Protein AF-A0A933X8T9-F1 (afdb_monomer)

Foldseek 3Di:
DDKEKEFEQDVDPDDDPLLVVLLVQLLLLLQLLLVVVDPPVCQQDQDADDPVVLVVLLVSLLPDDLVNSLVSNDPVSRPQAKDFPDWDPDVRTMTMMDGRNHSNNSSCVQLVKDWDQDPVRYIYIYGYHSVSSSVSSCSSNNNPPDDPDRRRFAKDKDAWDPQLLVLLPPDQDDDDPVSVLSVVFNVQAPSVRRITIAGPVSVVVLVVCVVDPDDDPSNVSSCRNCVVPPVPPPPD

Mean predicted aligned error: 13.49 Å

Radius of gyration: 22.11 Å; Cα contacts (8 Å, |Δi|>4): 347; chains: 1; bounding box: 60×36×56 Å

Sequence (236 aa):
MQTIMLEIRDESAALNPAELADFLYLFQGANVALSRIVPEKDRELMRSPSEDERQSFRSRLARFSPDDLDTFFDPAAGQEILQIKRISRQSPIEIVFCGCAFLLTLAVMFSGGEIVINEKGSFKAKLPPFGVGLKSLREALGLTRKVQAGFGIRWISIKLNAEEKATLLKKLNGTGGFQSLLSRLQPRLNRTTGDLELSQQDLQRIYRYKAKPQTGGFQARFEKIFGRHFRDELEC

Secondary structure (DSSP, 8-state):
-EEEEEEE---SSS--HHHHHHHHHHHHHHHHHHHHHS-GGGTT--SPPPHHHHHHHHHHHTTS-HHHHHHHT-HHHHTTTEEEEEEE-SSSEEEEEEE-HHHHHHHHHHTT-EEEE-TTS-EEEEEPPHHHHHHHHHHHTTGGGT---STT--EEEEE--HHHHHHHHSPP-S--HHHHHHHHHGGGB-TTT-EEEEEHHHHHHHHHHHHS--TTHHHHHHHHHHHHHH--S---

pLDDT: mean 77.41, std 13.05, range [30.02, 94.44]

Structure (mmCIF, N/CA/C/O backbone):
data_AF-A0A933X8T9-F1
#
_entry.id   AF-A0A933X8T9-F1
#
loop_
_atom_site.group_PDB
_atom_site.id
_atom_site.type_symbol
_atom_site.label_atom_id
_atom_site.label_alt_id
_atom_site.label_comp_id
_atom_site.label_asym_id
_atom_site.label_entity_id
_atom_site.label_seq_id
_atom_site.pdbx_PDB_ins_code
_atom_site.Cartn_x
_atom_site.Cartn_y
_atom_site.Cartn_z
_atom_site.occupancy
_atom_site.B_iso_or_equiv
_atom_site.auth_seq_id
_atom_site.auth_comp_id
_atom_site.auth_asym_id
_atom_site.auth_atom_id
_atom_site.pdbx_PDB_model_num
ATOM 1 N N . MET A 1 1 ? 11.149 -13.717 -16.344 1.00 73.69 1 MET A N 1
ATOM 2 C CA . MET A 1 1 ? 11.682 -13.099 -15.114 1.00 73.69 1 MET A CA 1
ATOM 3 C C . MET A 1 1 ? 13.109 -12.640 -15.334 1.00 73.69 1 MET A C 1
ATOM 5 O O . MET A 1 1 ? 13.954 -13.420 -15.759 1.00 73.69 1 MET A O 1
ATOM 9 N N . GLN A 1 2 ? 13.359 -11.371 -15.041 1.00 79.19 2 GLN A N 1
ATOM 10 C CA . GLN A 1 2 ? 14.635 -10.683 -15.184 1.00 79.19 2 GLN A CA 1
ATOM 11 C C . GLN A 1 2 ? 15.153 -10.242 -13.819 1.00 79.19 2 GLN A C 1
ATOM 13 O O . GLN A 1 2 ? 14.375 -10.019 -12.889 1.00 79.19 2 GLN A O 1
ATOM 18 N N . THR A 1 3 ? 16.471 -10.117 -13.705 1.00 78.94 3 THR A N 1
ATOM 19 C CA . THR A 1 3 ? 17.126 -9.670 -12.475 1.00 78.94 3 THR A CA 1
ATOM 20 C C . THR A 1 3 ? 17.470 -8.190 -12.579 1.00 78.94 3 THR A C 1
ATOM 22 O O . THR A 1 3 ? 18.129 -7.768 -13.529 1.00 78.94 3 THR A O 1
ATOM 25 N N . ILE A 1 4 ? 17.055 -7.411 -11.582 1.00 79.56 4 ILE A N 1
ATOM 26 C CA . ILE A 1 4 ? 17.424 -6.006 -11.422 1.00 79.56 4 ILE A CA 1
ATOM 27 C C . ILE A 1 4 ? 18.197 -5.815 -10.126 1.00 79.56 4 ILE A C 1
ATOM 29 O O . ILE A 1 4 ? 17.826 -6.339 -9.074 1.00 79.56 4 ILE A O 1
ATOM 33 N N . MET A 1 5 ? 19.274 -5.043 -10.212 1.00 81.31 5 MET A N 1
ATOM 34 C CA . MET A 1 5 ? 20.009 -4.580 -9.045 1.00 81.31 5 MET A CA 1
ATOM 35 C C . MET A 1 5 ? 19.573 -3.151 -8.727 1.00 81.31 5 MET A C 1
ATOM 37 O O . MET A 1 5 ? 19.721 -2.254 -9.562 1.00 81.31 5 MET A O 1
ATOM 41 N N . LEU A 1 6 ? 19.015 -2.961 -7.533 1.00 80.75 6 LEU A N 1
ATOM 42 C CA . LEU A 1 6 ? 18.707 -1.653 -6.969 1.00 80.75 6 LEU A CA 1
ATOM 43 C C . LEU A 1 6 ? 19.876 -1.227 -6.086 1.00 80.75 6 LEU A C 1
ATOM 45 O O . LEU A 1 6 ? 20.163 -1.877 -5.081 1.00 80.75 6 LEU A O 1
ATOM 49 N N . GLU A 1 7 ? 20.531 -0.138 -6.469 1.00 80.94 7 GLU A N 1
ATOM 50 C CA . GLU A 1 7 ? 21.501 0.573 -5.644 1.00 80.94 7 GLU A CA 1
ATOM 51 C C . GLU A 1 7 ? 20.761 1.682 -4.891 1.00 80.94 7 GLU A C 1
ATOM 53 O O . GLU A 1 7 ? 20.176 2.584 -5.498 1.00 80.94 7 GLU A O 1
ATOM 58 N N . ILE A 1 8 ? 20.770 1.615 -3.563 1.00 74.75 8 ILE A N 1
ATOM 59 C CA . ILE A 1 8 ? 20.078 2.573 -2.700 1.00 74.75 8 ILE A CA 1
ATOM 60 C C . ILE A 1 8 ? 21.126 3.443 -2.023 1.00 74.75 8 ILE A C 1
ATOM 62 O O . ILE A 1 8 ? 21.923 2.970 -1.208 1.00 74.75 8 ILE A O 1
ATOM 66 N N . ARG A 1 9 ? 21.126 4.731 -2.373 1.00 67.12 9 ARG A N 1
ATOM 67 C CA . ARG A 1 9 ? 21.966 5.728 -1.707 1.00 67.12 9 ARG A CA 1
ATOM 68 C C . ARG A 1 9 ? 21.298 6.134 -0.401 1.00 67.12 9 ARG A C 1
ATOM 70 O O . ARG A 1 9 ? 20.533 7.091 -0.358 1.00 67.12 9 ARG A O 1
ATOM 77 N N . ASP A 1 10 ? 21.565 5.368 0.646 1.00 65.31 10 ASP A N 1
ATOM 78 C CA . ASP A 1 10 ? 21.282 5.787 2.013 1.00 65.31 10 ASP A CA 1
ATOM 79 C C . ASP A 1 10 ? 22.553 6.430 2.581 1.00 65.31 10 ASP A C 1
ATOM 81 O O . ASP A 1 10 ? 23.556 5.755 2.810 1.00 65.31 10 ASP A O 1
ATOM 85 N N . GLU A 1 11 ? 22.535 7.757 2.716 1.00 62.81 11 GLU A N 1
ATOM 86 C CA . GLU A 1 11 ? 23.642 8.540 3.286 1.00 62.81 11 GLU A CA 1
ATOM 87 C C . GLU A 1 11 ? 23.682 8.440 4.822 1.00 62.81 11 GLU A C 1
ATOM 89 O O . GLU A 1 11 ? 24.610 8.934 5.464 1.00 62.81 11 GLU A O 1
ATOM 94 N N . SER A 1 12 ? 22.686 7.784 5.427 1.00 62.62 12 SER A N 1
ATOM 95 C CA . SER A 1 12 ? 22.595 7.604 6.870 1.00 62.62 12 SER A CA 1
ATOM 96 C C . SER A 1 12 ? 23.662 6.631 7.369 1.00 62.62 12 SER A C 1
ATOM 98 O O . SER A 1 12 ? 23.847 5.537 6.835 1.00 62.62 12 SER A O 1
ATOM 100 N N . ALA A 1 13 ? 24.324 6.983 8.474 1.00 61.84 13 ALA A N 1
ATOM 101 C CA . ALA A 1 13 ? 25.312 6.116 9.123 1.00 61.84 13 ALA A CA 1
ATOM 102 C C . ALA A 1 13 ? 24.716 4.776 9.608 1.00 61.84 13 ALA A C 1
ATOM 104 O O . ALA A 1 13 ? 25.432 3.783 9.761 1.00 61.84 13 ALA A O 1
ATOM 105 N N . ALA A 1 14 ? 23.401 4.736 9.843 1.00 67.25 14 ALA A N 1
ATOM 106 C CA . ALA A 1 14 ? 22.664 3.545 10.229 1.00 67.25 14 ALA A CA 1
ATOM 107 C C . ALA A 1 14 ? 21.407 3.390 9.366 1.00 67.25 14 ALA A C 1
ATOM 109 O O . ALA A 1 14 ? 20.614 4.316 9.235 1.00 67.25 14 ALA A O 1
ATOM 110 N N . LEU A 1 15 ? 21.221 2.184 8.833 1.00 72.00 15 LEU A N 1
ATOM 111 C CA . LEU A 1 15 ? 20.010 1.774 8.133 1.00 72.00 15 LEU A CA 1
ATOM 112 C C . LEU A 1 15 ? 18.857 1.648 9.134 1.00 72.00 15 LEU A C 1
ATOM 114 O O . LEU A 1 15 ? 18.982 0.883 10.091 1.00 72.00 15 LEU A O 1
ATOM 118 N N . ASN A 1 16 ? 17.733 2.323 8.887 1.00 76.31 16 ASN A N 1
ATOM 119 C CA . ASN A 1 16 ? 16.505 2.125 9.654 1.00 76.31 16 ASN A CA 1
ATOM 120 C C . ASN A 1 16 ? 15.802 0.831 9.186 1.00 76.31 16 ASN A C 1
ATOM 122 O O . ASN A 1 16 ? 15.264 0.801 8.074 1.00 76.31 16 ASN A O 1
ATOM 126 N N . PRO A 1 17 ? 15.766 -0.246 9.999 1.00 75.06 17 PRO A N 1
ATOM 127 C CA . PRO A 1 17 ? 15.174 -1.511 9.575 1.00 75.06 17 PRO A CA 1
ATOM 128 C C . PRO A 1 17 ? 13.678 -1.392 9.285 1.00 75.06 17 PRO A C 1
ATOM 130 O O . PRO A 1 17 ? 13.185 -2.089 8.405 1.00 75.06 17 PRO A O 1
ATOM 133 N N . ALA A 1 18 ? 12.962 -0.506 9.987 1.00 73.12 18 ALA A N 1
ATOM 134 C CA . ALA A 1 18 ? 11.537 -0.297 9.761 1.00 73.12 18 ALA A CA 1
ATOM 135 C C . ALA A 1 18 ? 11.277 0.317 8.380 1.00 73.12 18 ALA A C 1
ATOM 137 O O . ALA A 1 18 ? 10.389 -0.145 7.674 1.00 73.12 18 ALA A O 1
ATOM 138 N N . GLU A 1 19 ? 12.089 1.292 7.962 1.00 75.44 19 GLU A N 1
ATOM 139 C CA . GLU A 1 19 ? 11.964 1.933 6.647 1.00 75.44 19 GLU A CA 1
ATOM 140 C C . GLU A 1 19 ? 12.364 1.013 5.496 1.00 75.44 19 GLU A C 1
ATOM 142 O O . GLU A 1 19 ? 11.646 0.946 4.497 1.00 75.44 19 GLU A O 1
ATOM 147 N N . LEU A 1 20 ? 13.480 0.279 5.631 1.00 81.06 20 LEU A N 1
ATOM 148 C CA . LEU A 1 20 ? 13.872 -0.725 4.636 1.00 81.06 20 LEU A CA 1
ATOM 149 C C . LEU A 1 20 ? 12.729 -1.701 4.426 1.00 81.06 20 LEU A C 1
ATOM 151 O O . LEU A 1 20 ? 12.360 -2.032 3.302 1.00 81.06 20 LEU A O 1
ATOM 155 N N . ALA A 1 21 ? 12.204 -2.201 5.530 1.00 79.88 21 ALA A N 1
ATOM 156 C CA . ALA A 1 21 ? 11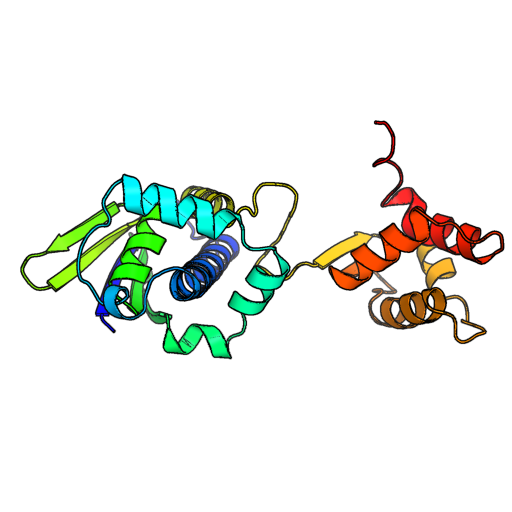.232 -3.241 5.454 1.00 79.88 21 ALA A CA 1
ATOM 157 C C . ALA A 1 21 ? 9.936 -2.640 4.828 1.00 79.88 21 ALA A C 1
ATOM 159 O O . ALA A 1 21 ? 9.384 -3.259 3.913 1.00 79.88 21 ALA A O 1
ATOM 160 N N . ASP A 1 22 ? 9.501 -1.426 5.228 1.00 78.56 22 ASP A N 1
ATOM 161 C CA . ASP A 1 22 ? 8.290 -0.752 4.702 1.00 78.56 22 ASP A CA 1
ATOM 162 C C . ASP A 1 22 ? 8.427 -0.598 3.181 1.00 78.56 22 ASP A C 1
ATOM 164 O O . ASP A 1 22 ? 7.474 -0.757 2.412 1.00 78.56 22 ASP A O 1
ATOM 168 N N . PHE A 1 23 ? 9.656 -0.318 2.744 1.00 85.31 23 PHE A N 1
ATOM 169 C CA . PHE A 1 23 ? 9.991 -0.123 1.351 1.00 85.31 23 PHE A CA 1
ATOM 170 C C . PHE A 1 23 ? 9.858 -1.429 0.585 1.00 85.31 23 PHE A C 1
ATOM 172 O O . PHE A 1 23 ? 9.162 -1.456 -0.425 1.00 85.31 23 PHE A O 1
ATOM 179 N N . LEU A 1 24 ? 10.467 -2.515 1.073 1.00 86.00 24 LEU A N 1
ATOM 180 C CA . LEU A 1 24 ? 10.381 -3.834 0.440 1.00 86.00 24 LEU A CA 1
ATOM 181 C C . LEU A 1 24 ? 8.926 -4.260 0.242 1.00 86.00 24 LEU A C 1
ATOM 183 O O . LEU A 1 24 ? 8.559 -4.775 -0.814 1.00 86.00 24 LEU A O 1
ATOM 187 N N . TYR A 1 25 ? 8.096 -3.986 1.239 1.00 82.31 25 TYR A N 1
ATOM 188 C CA . TYR A 1 25 ? 6.692 -4.334 1.213 1.00 82.31 25 TYR A CA 1
ATOM 189 C C . TYR A 1 25 ? 5.903 -3.514 0.207 1.00 82.31 25 TYR A C 1
ATOM 191 O O . TYR A 1 25 ? 5.272 -4.082 -0.680 1.00 82.31 25 TYR A O 1
ATOM 199 N N . LEU A 1 26 ? 5.979 -2.182 0.273 1.00 84.25 26 LEU A N 1
ATOM 200 C CA . LEU A 1 26 ? 5.298 -1.314 -0.688 1.00 84.25 26 LEU A CA 1
ATOM 201 C C . LEU A 1 26 ? 5.801 -1.536 -2.115 1.00 84.25 26 LEU A C 1
ATOM 203 O O . LEU A 1 26 ? 5.016 -1.471 -3.058 1.00 84.25 26 LEU A O 1
ATOM 207 N N . PHE A 1 27 ? 7.086 -1.842 -2.281 1.00 89.25 27 PHE A N 1
ATOM 208 C CA . PHE A 1 27 ? 7.677 -2.159 -3.573 1.00 89.25 27 PHE A CA 1
ATOM 209 C C . PHE A 1 27 ? 7.119 -3.473 -4.139 1.00 89.25 27 PHE A C 1
ATOM 211 O O . PHE A 1 27 ? 6.768 -3.542 -5.320 1.00 89.25 27 PHE A O 1
ATOM 218 N N . GLN A 1 28 ? 6.958 -4.501 -3.301 1.00 87.06 28 GLN A N 1
ATOM 219 C CA . GLN A 1 28 ? 6.285 -5.742 -3.682 1.00 87.06 28 GLN A CA 1
ATOM 220 C C . GLN A 1 28 ? 4.816 -5.498 -4.041 1.00 87.06 28 GLN A C 1
ATOM 222 O O . GLN A 1 28 ? 4.386 -5.881 -5.129 1.00 87.06 28 GLN A O 1
ATOM 227 N N . GLY A 1 29 ? 4.067 -4.793 -3.189 1.00 86.12 29 GLY A N 1
ATOM 228 C CA . GLY A 1 29 ? 2.666 -4.459 -3.456 1.00 86.12 29 GLY A CA 1
ATOM 229 C C . GLY A 1 29 ? 2.480 -3.638 -4.726 1.00 86.12 29 GLY A C 1
ATOM 230 O O . GLY A 1 29 ? 1.539 -3.884 -5.474 1.00 86.12 29 GLY A O 1
ATOM 231 N N . ALA A 1 30 ? 3.403 -2.723 -5.032 1.00 90.19 30 ALA A N 1
ATOM 232 C CA . ALA A 1 30 ? 3.402 -1.987 -6.291 1.00 90.19 30 ALA A CA 1
ATOM 233 C C . ALA A 1 30 ? 3.570 -2.915 -7.498 1.00 90.19 30 ALA A C 1
ATOM 235 O O . ALA A 1 30 ? 2.836 -2.770 -8.470 1.00 90.19 30 ALA A O 1
ATOM 236 N N . ASN A 1 31 ? 4.469 -3.902 -7.439 1.00 91.62 31 ASN A N 1
ATOM 237 C CA . ASN A 1 31 ? 4.632 -4.880 -8.520 1.00 91.62 31 ASN A CA 1
ATOM 238 C C . ASN A 1 31 ? 3.382 -5.757 -8.699 1.00 91.62 31 ASN A C 1
ATOM 240 O O . ASN A 1 31 ? 2.941 -5.978 -9.829 1.00 91.62 31 ASN A O 1
ATOM 244 N N . VAL A 1 32 ? 2.765 -6.205 -7.602 1.00 89.50 32 VAL A N 1
ATOM 245 C CA . VAL A 1 32 ? 1.516 -6.979 -7.653 1.00 89.50 32 VAL A CA 1
ATOM 246 C C . VAL A 1 32 ? 0.370 -6.130 -8.210 1.00 89.50 32 VAL A C 1
ATOM 248 O O . VAL A 1 32 ? -0.328 -6.571 -9.124 1.00 89.50 32 VAL A O 1
ATOM 251 N N . ALA A 1 33 ? 0.219 -4.885 -7.758 1.00 89.06 33 ALA A N 1
ATOM 252 C CA . ALA A 1 33 ? -0.760 -3.936 -8.289 1.00 89.06 33 ALA A CA 1
ATOM 253 C C . ALA A 1 33 ? -0.555 -3.686 -9.789 1.00 89.06 33 ALA A C 1
ATOM 255 O O . ALA A 1 33 ? -1.506 -3.721 -10.573 1.00 89.06 33 ALA A O 1
ATOM 256 N N . LEU A 1 34 ? 0.702 -3.478 -10.197 1.00 93.06 34 LEU A N 1
ATOM 257 C CA . LEU A 1 34 ? 1.090 -3.272 -11.588 1.00 93.06 34 LEU A CA 1
ATOM 258 C C . LEU A 1 34 ? 0.746 -4.485 -12.449 1.00 93.06 34 LEU A C 1
ATOM 260 O O . LEU A 1 34 ? 0.225 -4.312 -13.548 1.00 93.06 34 LEU A O 1
ATOM 264 N N . SER A 1 35 ? 0.939 -5.707 -11.946 1.00 92.12 35 SER A N 1
ATOM 265 C CA . SER A 1 35 ? 0.562 -6.924 -12.674 1.00 92.12 35 SER A CA 1
ATOM 266 C C . SER A 1 35 ? -0.931 -6.956 -13.031 1.00 92.12 35 SER A C 1
ATOM 268 O O . SER A 1 35 ? -1.295 -7.424 -14.108 1.00 92.12 35 SER A O 1
ATOM 270 N N . ARG A 1 36 ? -1.804 -6.387 -12.186 1.00 90.50 36 ARG A N 1
ATOM 271 C CA . ARG A 1 36 ? -3.256 -6.339 -12.428 1.00 90.50 36 ARG A CA 1
ATOM 272 C C . ARG A 1 36 ? -3.661 -5.311 -13.486 1.00 90.50 36 ARG A C 1
ATOM 274 O O . ARG A 1 36 ? -4.764 -5.395 -14.019 1.00 90.50 36 ARG A O 1
ATOM 281 N N . ILE A 1 37 ? -2.801 -4.337 -13.791 1.00 92.94 37 ILE A N 1
ATOM 282 C CA . ILE A 1 37 ? -3.109 -3.249 -14.733 1.00 92.94 37 ILE A CA 1
ATOM 283 C C . ILE A 1 37 ? -2.304 -3.316 -16.034 1.00 92.94 37 ILE A C 1
ATOM 285 O O . ILE A 1 37 ? -2.797 -2.879 -17.078 1.00 92.94 37 ILE A O 1
ATOM 289 N N . VAL A 1 38 ? -1.088 -3.852 -15.992 1.00 94.19 38 VAL A N 1
ATOM 290 C CA . VAL A 1 38 ? -0.218 -4.017 -17.155 1.00 94.19 38 VAL A CA 1
ATOM 291 C C . VAL A 1 38 ? -0.638 -5.282 -17.916 1.00 94.19 38 VAL A C 1
ATOM 293 O O . VAL A 1 38 ? -0.703 -6.356 -17.302 1.00 94.19 38 VAL A O 1
ATOM 296 N N . PRO A 1 39 ? -0.908 -5.187 -19.235 1.00 93.19 39 PRO A N 1
ATOM 297 C CA . PRO A 1 39 ? -1.226 -6.349 -20.060 1.00 93.19 39 PRO A CA 1
ATOM 298 C C . PRO A 1 39 ? -0.133 -7.412 -19.971 1.00 93.19 39 PRO A C 1
ATOM 300 O O . PRO A 1 39 ? 1.050 -7.089 -19.992 1.00 93.19 39 PRO A O 1
ATOM 303 N N . GLU A 1 40 ? -0.520 -8.685 -19.911 1.00 90.31 40 GLU A N 1
ATOM 304 C CA . GLU A 1 40 ? 0.408 -9.800 -19.683 1.00 90.31 40 GLU A CA 1
ATOM 305 C C . GLU A 1 40 ? 1.567 -9.845 -20.687 1.00 90.31 40 GLU A C 1
ATOM 307 O O . GLU A 1 40 ? 2.722 -9.975 -20.287 1.00 90.31 40 GLU A O 1
ATOM 312 N N . LYS A 1 41 ? 1.267 -9.598 -21.968 1.00 91.50 41 LYS A N 1
ATOM 313 C CA . LYS A 1 41 ? 2.250 -9.507 -23.058 1.00 91.50 41 LYS A CA 1
ATOM 314 C C . LYS A 1 41 ? 3.331 -8.436 -22.852 1.00 91.50 41 LYS A C 1
ATOM 316 O O . LYS A 1 41 ? 4.412 -8.557 -23.417 1.00 91.50 41 LYS A O 1
ATOM 321 N N . ASP A 1 42 ? 3.048 -7.408 -22.052 1.00 92.25 42 ASP A N 1
ATOM 322 C CA . ASP A 1 42 ? 3.943 -6.268 -21.857 1.00 92.25 42 ASP A CA 1
ATOM 323 C C . ASP A 1 42 ? 4.806 -6.415 -20.594 1.00 92.25 42 ASP A C 1
ATOM 325 O O . ASP A 1 42 ? 5.815 -5.728 -20.454 1.00 92.25 42 ASP A O 1
ATOM 329 N N . ARG A 1 43 ? 4.445 -7.317 -19.667 1.00 91.06 43 ARG A N 1
ATOM 330 C CA . ARG A 1 43 ? 5.061 -7.417 -18.326 1.00 91.06 43 ARG A CA 1
ATOM 331 C C . ARG A 1 43 ? 6.554 -7.746 -18.366 1.00 91.06 43 ARG A C 1
ATOM 333 O O . ARG A 1 43 ? 7.301 -7.303 -17.495 1.00 91.06 43 ARG A O 1
ATOM 340 N N . GLU A 1 44 ? 6.991 -8.505 -19.363 1.00 87.88 44 GLU A N 1
ATOM 341 C CA . GLU A 1 44 ? 8.383 -8.953 -19.516 1.00 87.88 44 GLU A CA 1
ATOM 342 C C . GLU A 1 44 ? 9.193 -8.083 -20.494 1.00 87.88 44 GLU A C 1
ATOM 344 O O . GLU A 1 44 ? 10.374 -8.350 -20.718 1.00 87.88 44 GLU A O 1
ATOM 349 N N . LEU A 1 45 ? 8.602 -7.024 -21.065 1.00 89.56 45 LEU A N 1
ATOM 350 C CA . LEU A 1 45 ? 9.306 -6.155 -22.008 1.00 89.56 45 LEU A CA 1
ATOM 351 C C . LEU A 1 45 ? 10.427 -5.367 -21.317 1.00 89.56 45 LEU A C 1
ATOM 353 O O . LEU A 1 45 ? 10.220 -4.680 -20.317 1.00 89.56 45 LEU A O 1
ATOM 357 N N . MET A 1 46 ? 11.623 -5.416 -21.901 1.00 86.81 46 MET A N 1
ATOM 358 C CA . MET A 1 46 ? 12.787 -4.665 -21.430 1.00 86.81 46 MET A CA 1
ATOM 359 C C . MET A 1 46 ? 12.823 -3.278 -22.070 1.00 86.81 46 MET A C 1
ATOM 361 O O . MET A 1 46 ? 13.571 -3.028 -23.011 1.00 86.81 46 MET A O 1
ATOM 365 N N . ARG A 1 47 ? 11.983 -2.372 -21.571 1.00 88.88 47 ARG A N 1
ATOM 366 C CA . ARG A 1 47 ? 11.944 -0.980 -22.025 1.00 88.88 47 ARG A CA 1
ATOM 367 C C . ARG A 1 47 ? 11.502 -0.045 -20.914 1.00 88.88 47 ARG A C 1
ATOM 369 O O . ARG A 1 47 ? 10.793 -0.454 -19.997 1.00 88.88 47 ARG A O 1
ATOM 376 N N . SER A 1 48 ? 11.836 1.227 -21.064 1.00 88.00 48 SER A N 1
ATOM 377 C CA . SER A 1 48 ? 11.208 2.284 -20.279 1.00 88.00 48 SER A CA 1
ATOM 378 C C . SER A 1 48 ? 9.797 2.575 -20.817 1.00 88.00 48 SER A C 1
ATOM 380 O O . SER A 1 48 ? 9.590 2.547 -22.037 1.00 88.00 48 SER A O 1
ATOM 382 N N . PRO A 1 49 ? 8.806 2.829 -19.946 1.00 90.88 49 PRO A N 1
ATOM 383 C CA . PRO A 1 49 ? 7.516 3.363 -20.370 1.00 90.88 49 PRO A CA 1
ATOM 384 C C . PRO A 1 49 ? 7.689 4.776 -20.944 1.00 90.88 49 PRO A C 1
ATOM 386 O O . PRO A 1 49 ? 8.562 5.527 -20.506 1.00 90.88 49 PRO A O 1
ATOM 389 N N . SER A 1 50 ? 6.839 5.148 -21.899 1.00 92.50 50 SER A N 1
ATOM 390 C CA . SER A 1 50 ? 6.657 6.556 -22.274 1.00 92.50 50 SER A CA 1
ATOM 391 C C . SER A 1 50 ? 6.015 7.349 -21.127 1.00 92.50 50 SER A C 1
ATOM 393 O O . SER A 1 50 ? 5.427 6.766 -20.212 1.00 92.50 50 SER A O 1
ATOM 395 N N . GLU A 1 51 ? 6.098 8.682 -21.166 1.00 90.50 51 GLU A N 1
ATOM 396 C CA . GLU A 1 51 ? 5.505 9.524 -20.115 1.00 90.50 51 GLU A CA 1
ATOM 397 C C . GLU A 1 51 ? 3.975 9.361 -20.045 1.00 90.50 51 GLU A C 1
ATOM 399 O O . GLU A 1 51 ? 3.414 9.242 -18.954 1.00 90.50 51 GLU A O 1
ATOM 404 N N . ASP A 1 52 ? 3.308 9.218 -21.195 1.00 92.44 52 ASP A N 1
ATOM 405 C CA . ASP A 1 52 ? 1.863 8.966 -21.265 1.00 92.44 52 ASP A CA 1
ATOM 406 C C . ASP A 1 52 ? 1.482 7.618 -20.633 1.00 92.44 52 ASP A C 1
ATOM 408 O O . ASP A 1 52 ? 0.530 7.525 -19.850 1.00 92.44 52 ASP A O 1
ATOM 412 N N . GLU A 1 53 ? 2.250 6.559 -20.916 1.00 93.50 53 GLU A N 1
ATOM 413 C CA . GLU A 1 53 ? 2.059 5.248 -20.286 1.00 93.50 53 GLU A CA 1
ATOM 414 C C . GLU A 1 53 ? 2.282 5.322 -18.777 1.00 93.50 53 GLU A C 1
ATOM 416 O O . GLU A 1 53 ? 1.482 4.792 -18.001 1.00 93.50 53 GLU A O 1
ATOM 421 N N . ARG A 1 54 ? 3.346 6.006 -18.348 1.00 92.19 54 ARG A N 1
ATOM 422 C CA . ARG A 1 54 ? 3.678 6.179 -16.934 1.00 92.19 54 ARG A CA 1
ATOM 423 C C . ARG A 1 54 ? 2.544 6.880 -16.192 1.00 92.19 54 ARG A C 1
ATOM 425 O O . ARG A 1 54 ? 2.113 6.395 -15.142 1.00 92.19 54 ARG A O 1
ATOM 432 N N . GLN A 1 55 ? 2.026 7.973 -16.745 1.00 91.56 55 GLN A N 1
ATOM 433 C CA . GLN A 1 55 ? 0.925 8.724 -16.151 1.00 91.56 55 GLN A CA 1
ATOM 434 C C . GLN A 1 55 ? -0.381 7.917 -16.135 1.00 91.56 55 GLN A C 1
ATOM 436 O O . GLN A 1 55 ? -1.119 7.939 -15.142 1.00 91.56 55 GLN A O 1
ATOM 441 N N . SER A 1 56 ? -0.647 7.147 -17.194 1.00 93.31 56 SER A N 1
ATOM 442 C CA . SER A 1 56 ? -1.786 6.226 -17.269 1.00 93.31 56 SER A CA 1
ATOM 443 C C . SER A 1 56 ? -1.717 5.144 -16.186 1.00 93.31 56 SER A C 1
ATOM 445 O O . SER A 1 56 ? -2.669 4.968 -15.418 1.00 93.31 56 SER A O 1
ATOM 447 N N . PHE A 1 57 ? -0.577 4.459 -16.041 1.00 94.44 57 PHE A N 1
ATOM 448 C CA . PHE A 1 57 ? -0.399 3.433 -15.012 1.00 94.44 57 PHE A CA 1
ATOM 449 C C . PHE A 1 57 ? -0.458 4.016 -13.601 1.00 94.44 57 PHE A C 1
ATOM 451 O O . PHE A 1 57 ? -1.133 3.440 -12.749 1.00 94.44 57 PHE A O 1
ATOM 458 N N . ARG A 1 58 ? 0.148 5.186 -13.360 1.00 90.06 58 ARG A N 1
ATOM 459 C CA . ARG A 1 58 ? 0.068 5.878 -12.064 1.00 90.06 58 ARG A CA 1
ATOM 460 C C . ARG A 1 58 ? -1.377 6.198 -11.686 1.00 90.06 58 ARG A C 1
ATOM 462 O O . ARG A 1 58 ? -1.802 5.931 -10.565 1.00 90.06 58 ARG A O 1
ATOM 469 N N . SER A 1 59 ? -2.155 6.701 -12.643 1.00 87.75 59 SER A N 1
ATOM 470 C CA . SER A 1 59 ? -3.573 7.017 -12.442 1.00 87.75 59 SER A CA 1
ATOM 471 C C . SER A 1 59 ? -4.415 5.774 -12.149 1.00 87.75 59 SER A C 1
ATOM 473 O O . SER A 1 59 ? -5.397 5.859 -11.417 1.00 87.75 59 SER A O 1
ATOM 475 N N . ARG A 1 60 ? -4.051 4.614 -12.709 1.00 89.50 60 ARG A N 1
ATOM 476 C CA . ARG A 1 60 ? -4.729 3.332 -12.459 1.00 89.50 60 ARG A CA 1
ATOM 477 C C . ARG A 1 60 ? -4.318 2.709 -11.126 1.00 89.50 60 ARG A C 1
ATOM 479 O O . ARG A 1 60 ? -5.188 2.192 -10.436 1.00 89.50 60 ARG A O 1
ATOM 486 N N . LEU A 1 61 ? -3.046 2.808 -10.736 1.00 86.12 61 LEU A N 1
ATOM 487 C CA . LEU A 1 61 ? -2.568 2.363 -9.423 1.00 86.12 61 LEU A CA 1
ATOM 488 C C . LEU A 1 61 ? -3.276 3.093 -8.281 1.00 86.12 61 LEU A C 1
ATOM 490 O O . LEU A 1 61 ? -3.760 2.456 -7.351 1.00 86.12 61 LEU A O 1
ATOM 494 N N . ALA A 1 62 ? -3.415 4.414 -8.392 1.00 83.44 62 ALA A N 1
ATOM 495 C CA . ALA A 1 62 ? -4.063 5.234 -7.372 1.00 83.44 62 ALA A CA 1
ATOM 496 C C . ALA A 1 62 ? -5.574 4.962 -7.210 1.00 83.44 62 ALA A C 1
ATOM 498 O O . ALA A 1 62 ? -6.192 5.491 -6.287 1.00 83.44 62 ALA A O 1
ATOM 499 N N . ARG A 1 63 ? -6.190 4.177 -8.109 1.00 81.50 63 ARG A N 1
ATOM 500 C CA . ARG A 1 63 ? -7.615 3.805 -8.041 1.00 81.50 63 ARG A CA 1
ATOM 501 C C . ARG A 1 63 ? -7.876 2.550 -7.220 1.00 81.50 63 ARG A C 1
ATOM 503 O O . ARG A 1 63 ? -9.041 2.283 -6.933 1.00 81.50 63 ARG A O 1
ATOM 510 N N . PHE A 1 64 ? -6.846 1.779 -6.872 1.00 74.38 64 PHE A N 1
ATOM 511 C CA . PHE A 1 64 ? -7.043 0.606 -6.031 1.00 74.38 64 PHE A CA 1
ATOM 512 C C . PHE A 1 64 ? -7.567 1.027 -4.664 1.00 74.38 64 PHE A C 1
ATOM 514 O O . PHE A 1 64 ? -7.025 1.927 -4.017 1.00 74.38 64 PHE A O 1
ATOM 521 N N . SER A 1 65 ? -8.649 0.382 -4.226 1.00 65.94 65 SER A N 1
ATOM 522 C CA . SER A 1 65 ? -9.104 0.565 -2.858 1.00 65.94 65 SER A CA 1
ATOM 523 C C . SER A 1 65 ? -8.041 -0.019 -1.936 1.00 65.94 65 SER A C 1
ATOM 525 O O . SER A 1 65 ? -7.328 -0.949 -2.327 1.00 65.94 65 SER A O 1
ATOM 527 N N . PRO A 1 66 ? -7.926 0.444 -0.684 1.00 62.88 66 PRO A N 1
ATOM 528 C CA . PRO A 1 66 ? -6.910 -0.159 0.143 1.00 62.88 66 PRO A CA 1
ATOM 529 C C . PRO A 1 66 ? -7.243 -1.644 0.476 1.00 62.88 66 PRO A C 1
ATOM 531 O O . PRO A 1 66 ? -6.387 -2.328 1.007 1.00 62.88 66 PRO A O 1
ATOM 534 N N . ASP A 1 67 ? -8.447 -2.162 0.149 1.00 61.88 67 ASP A N 1
ATOM 535 C CA . ASP A 1 67 ? -8.831 -3.578 0.327 1.00 61.88 67 ASP A CA 1
ATOM 536 C C . ASP A 1 67 ? -8.151 -4.394 -0.746 1.00 61.88 67 ASP A C 1
ATOM 538 O O . ASP A 1 67 ? -7.554 -5.425 -0.464 1.00 61.88 67 ASP A O 1
ATOM 542 N N . ASP A 1 68 ? -8.184 -3.867 -1.969 1.00 68.38 68 ASP A N 1
ATOM 543 C CA . ASP A 1 68 ? -7.426 -4.416 -3.075 1.00 68.38 68 ASP A CA 1
ATOM 544 C C . ASP A 1 68 ? -5.943 -4.430 -2.707 1.00 68.38 68 ASP A C 1
ATOM 546 O O . ASP A 1 68 ? -5.319 -5.481 -2.807 1.00 68.38 68 ASP A O 1
ATOM 550 N N . LEU A 1 69 ? -5.411 -3.319 -2.179 1.00 67.75 69 LEU A N 1
ATOM 551 C CA . LEU A 1 69 ? -4.016 -3.248 -1.736 1.00 67.75 69 LEU A CA 1
ATOM 552 C C . LEU A 1 69 ? -3.691 -4.303 -0.670 1.00 67.75 69 LEU A C 1
ATOM 554 O O . LEU A 1 69 ? -2.667 -4.955 -0.800 1.00 67.75 69 LEU A O 1
ATOM 558 N N . ASP A 1 70 ? -4.563 -4.532 0.316 1.00 67.25 70 ASP A N 1
ATOM 559 C CA . ASP A 1 70 ? -4.393 -5.572 1.348 1.00 67.25 70 ASP A CA 1
ATOM 560 C C . ASP A 1 70 ? -4.190 -6.961 0.717 1.00 67.25 70 ASP A C 1
ATOM 562 O O . ASP A 1 70 ? -3.278 -7.700 1.083 1.00 67.25 70 ASP A O 1
ATOM 566 N N . THR A 1 71 ? -4.966 -7.281 -0.328 1.00 69.50 71 THR A N 1
ATOM 567 C CA . THR A 1 71 ? -4.808 -8.545 -1.071 1.00 69.50 71 THR A CA 1
ATOM 568 C C . THR A 1 71 ? -3.511 -8.628 -1.878 1.00 69.50 71 THR A C 1
ATOM 570 O O . THR A 1 71 ? -3.115 -9.719 -2.283 1.00 69.50 71 THR A O 1
ATOM 573 N N . PHE A 1 72 ? -2.844 -7.504 -2.159 1.00 69.81 72 PHE A N 1
ATOM 574 C CA . PHE A 1 72 ? -1.599 -7.489 -2.943 1.00 69.81 72 PHE A CA 1
ATOM 575 C C . PHE A 1 72 ? -0.389 -7.889 -2.113 1.00 69.81 72 PHE A C 1
ATOM 577 O O . PHE A 1 72 ? 0.660 -8.208 -2.670 1.00 69.81 72 PHE A O 1
ATOM 584 N N . PHE A 1 73 ? -0.540 -7.872 -0.794 1.00 65.44 73 PHE A N 1
ATOM 585 C CA . PHE A 1 73 ? 0.503 -8.235 0.145 1.00 65.4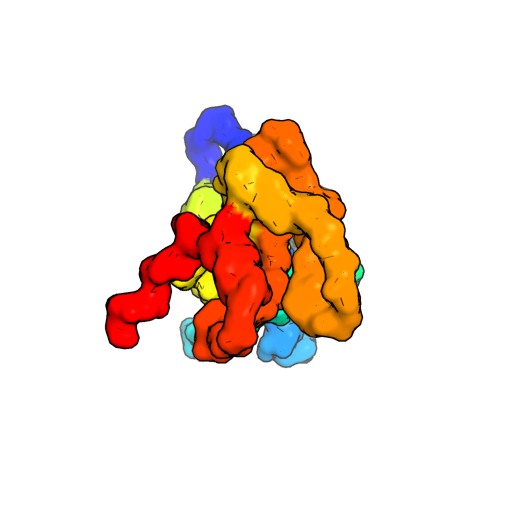4 73 PHE A CA 1
ATOM 586 C C . PHE A 1 73 ? 0.322 -9.643 0.722 1.00 65.44 73 PHE A C 1
ATOM 588 O O . PHE A 1 73 ? 1.026 -10.016 1.660 1.00 65.44 73 PHE A O 1
ATOM 595 N N . ASP A 1 74 ? -0.590 -10.437 0.149 1.00 68.94 74 ASP A N 1
ATOM 596 C CA . ASP A 1 74 ? -0.646 -11.874 0.394 1.00 68.94 74 ASP A CA 1
ATOM 597 C C . ASP A 1 74 ? 0.668 -12.520 -0.104 1.00 68.94 74 ASP A C 1
ATOM 599 O O . ASP A 1 74 ? 1.000 -12.398 -1.293 1.00 68.94 74 ASP A O 1
ATOM 603 N N . PRO A 1 75 ? 1.432 -13.211 0.767 1.00 61.50 75 PRO A N 1
ATOM 604 C CA . PRO A 1 75 ? 2.671 -13.885 0.389 1.00 61.50 75 PRO A CA 1
ATOM 605 C C . PRO A 1 75 ? 2.524 -14.823 -0.815 1.00 61.50 75 PRO A C 1
ATOM 607 O O . PRO A 1 75 ? 3.478 -14.967 -1.580 1.00 61.50 75 PRO A O 1
ATOM 610 N N . ALA A 1 76 ? 1.346 -15.428 -1.012 1.00 65.56 76 ALA A N 1
ATOM 611 C CA . ALA A 1 76 ? 1.080 -16.307 -2.147 1.00 65.56 76 ALA A CA 1
ATOM 612 C C . ALA A 1 76 ? 1.012 -15.541 -3.481 1.00 65.56 76 ALA A C 1
ATOM 614 O O . ALA A 1 76 ? 1.499 -16.030 -4.496 1.00 65.56 76 ALA A O 1
ATOM 615 N N . ALA A 1 77 ? 0.468 -14.319 -3.481 1.00 63.06 77 ALA A N 1
ATOM 616 C CA . ALA A 1 77 ? 0.308 -13.510 -4.690 1.00 63.06 77 ALA A CA 1
ATOM 617 C C . ALA A 1 77 ? 1.627 -12.875 -5.166 1.00 63.06 77 ALA A C 1
ATOM 619 O O . ALA A 1 77 ? 1.799 -12.584 -6.349 1.00 63.06 77 ALA A O 1
ATOM 620 N N . GLY A 1 78 ? 2.563 -12.631 -4.245 1.00 60.69 78 GLY A N 1
ATOM 621 C CA . GLY A 1 78 ? 3.789 -11.895 -4.538 1.00 60.69 78 GLY A CA 1
ATOM 622 C C . GLY A 1 78 ? 4.938 -12.730 -5.112 1.00 60.69 78 GLY A C 1
ATOM 623 O O . GLY A 1 78 ? 5.727 -12.197 -5.892 1.00 60.69 78 GLY A O 1
ATOM 624 N N . GLN A 1 79 ? 5.045 -14.017 -4.757 1.00 62.81 79 GLN A N 1
ATOM 625 C CA . GLN A 1 79 ? 6.220 -14.844 -5.088 1.00 62.81 79 GLN A CA 1
ATOM 626 C C . GLN A 1 79 ? 6.376 -15.158 -6.582 1.00 62.81 79 GLN A C 1
ATOM 628 O O . GLN A 1 79 ? 7.501 -15.384 -7.039 1.00 62.81 79 GLN A O 1
ATOM 633 N N . GLU A 1 80 ? 5.282 -15.145 -7.344 1.00 67.19 80 GLU A N 1
ATOM 634 C CA . GLU A 1 80 ? 5.309 -15.339 -8.800 1.00 67.19 80 GLU A CA 1
ATOM 635 C C . GLU A 1 80 ? 5.715 -14.062 -9.553 1.00 67.19 80 GLU A C 1
ATOM 637 O O . GLU A 1 80 ? 6.239 -14.123 -10.663 1.00 67.19 80 GLU A O 1
ATOM 642 N N . ILE A 1 81 ? 5.513 -12.893 -8.938 1.00 78.19 81 ILE A N 1
ATOM 643 C CA . ILE A 1 81 ? 5.672 -11.588 -9.593 1.00 78.19 81 ILE A CA 1
ATOM 644 C C . ILE A 1 81 ? 7.034 -10.968 -9.273 1.00 78.19 81 ILE A C 1
ATOM 646 O O . ILE A 1 81 ? 7.688 -10.406 -10.159 1.00 78.19 81 ILE A O 1
ATOM 650 N N . LEU A 1 82 ? 7.461 -11.060 -8.011 1.00 83.31 82 LEU A N 1
ATOM 651 C CA . LEU A 1 82 ? 8.679 -10.442 -7.509 1.00 83.31 82 LEU A CA 1
ATOM 652 C C . LEU A 1 82 ? 9.316 -11.285 -6.400 1.00 83.31 82 LEU A C 1
ATOM 654 O O . LEU A 1 82 ? 8.689 -11.607 -5.395 1.00 83.31 82 LEU A O 1
ATOM 658 N N . GLN A 1 83 ? 10.609 -11.554 -6.539 1.00 83.19 83 GLN A N 1
ATOM 659 C CA . GLN A 1 83 ? 11.420 -12.258 -5.554 1.00 83.19 83 GLN A CA 1
ATOM 660 C C . GLN A 1 83 ? 12.643 -11.426 -5.184 1.00 83.19 83 GLN A C 1
ATOM 662 O O . GLN A 1 83 ? 13.365 -10.945 -6.055 1.00 83.19 83 GLN A O 1
ATOM 667 N N . ILE A 1 84 ? 12.928 -11.310 -3.890 1.00 84.62 84 ILE A N 1
ATOM 668 C CA . ILE A 1 84 ? 14.197 -10.761 -3.408 1.00 84.62 84 ILE A CA 1
ATOM 669 C C . ILE A 1 84 ? 15.219 -11.899 -3.433 1.00 84.62 84 ILE A C 1
ATOM 671 O O . ILE A 1 84 ? 15.074 -12.881 -2.710 1.00 84.62 84 ILE A O 1
ATOM 675 N N . LYS A 1 85 ? 16.245 -11.795 -4.281 1.00 84.25 85 LYS A N 1
ATOM 676 C CA . LYS A 1 85 ? 17.304 -12.812 -4.398 1.00 84.25 85 LYS A CA 1
ATOM 677 C C . LYS A 1 85 ? 18.455 -12.565 -3.432 1.00 84.25 85 LYS A C 1
ATOM 679 O O . LYS A 1 85 ? 19.054 -13.518 -2.944 1.00 84.25 85 LYS A O 1
ATOM 684 N N . ARG A 1 86 ? 18.799 -11.297 -3.194 1.00 83.88 86 ARG A N 1
ATOM 685 C CA . ARG A 1 86 ? 19.942 -10.921 -2.354 1.00 83.88 86 ARG A CA 1
ATOM 686 C C . ARG A 1 86 ? 19.763 -9.517 -1.797 1.00 83.88 86 ARG A C 1
ATOM 688 O O . ARG A 1 86 ? 19.359 -8.623 -2.531 1.00 83.88 86 ARG A O 1
ATOM 695 N N . ILE A 1 87 ? 20.143 -9.323 -0.540 1.00 83.62 87 ILE A N 1
ATOM 696 C CA . ILE A 1 87 ? 20.367 -8.003 0.057 1.00 83.62 87 ILE A CA 1
ATOM 697 C C . ILE A 1 87 ? 21.825 -7.976 0.513 1.00 83.62 87 ILE A C 1
ATOM 699 O O . ILE A 1 87 ? 22.252 -8.861 1.253 1.00 83.62 87 ILE A O 1
ATOM 703 N N . SER A 1 88 ?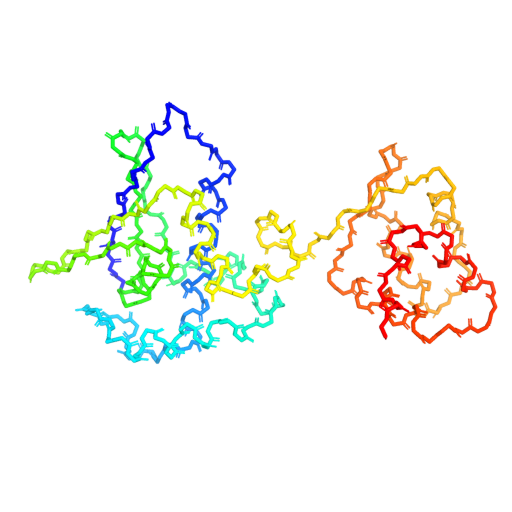 22.593 -6.996 0.046 1.00 82.06 88 SER A N 1
ATOM 704 C CA . SER A 1 88 ? 23.974 -6.756 0.460 1.00 82.06 88 SER A CA 1
ATOM 705 C C . SER A 1 88 ? 24.053 -5.410 1.165 1.00 82.06 88 SER A C 1
ATOM 707 O O . SER A 1 88 ? 23.661 -4.382 0.615 1.00 82.06 88 SER A O 1
ATOM 709 N N . ARG A 1 89 ? 24.576 -5.416 2.392 1.00 71.31 89 ARG A N 1
ATOM 710 C CA . ARG A 1 89 ? 24.837 -4.205 3.178 1.00 71.31 89 ARG A CA 1
ATOM 711 C C . ARG A 1 89 ? 26.282 -3.749 2.974 1.00 71.31 89 ARG A C 1
ATOM 713 O O . ARG A 1 89 ? 27.048 -3.635 3.926 1.00 71.31 89 ARG A O 1
ATOM 720 N N . GLN A 1 90 ? 26.667 -3.553 1.721 1.00 65.69 90 GLN A N 1
ATOM 721 C CA . GLN A 1 90 ? 27.785 -2.664 1.409 1.00 65.69 90 GLN A CA 1
ATOM 722 C C . GLN A 1 90 ? 27.218 -1.232 1.405 1.00 65.69 90 GLN A C 1
ATOM 724 O O . GLN A 1 90 ? 26.002 -1.073 1.376 1.00 65.69 90 GLN A O 1
ATOM 729 N N . SER A 1 91 ? 28.036 -0.195 1.566 1.00 59.69 91 SER A N 1
ATOM 730 C CA . SER A 1 91 ? 27.578 1.183 1.334 1.00 59.69 91 SER A CA 1
ATOM 731 C C . SER A 1 91 ? 27.977 1.537 -0.095 1.00 59.69 91 SER A C 1
ATOM 733 O O . SER A 1 91 ? 29.180 1.636 -0.346 1.00 59.69 91 SER A O 1
ATOM 735 N N . PRO A 1 92 ? 27.033 1.701 -1.041 1.00 70.25 92 PRO A N 1
ATOM 736 C CA . PRO A 1 92 ? 25.568 1.756 -0.895 1.00 70.25 92 PRO A CA 1
ATOM 737 C C . PRO A 1 92 ? 24.884 0.385 -0.760 1.00 70.25 92 PRO A C 1
ATOM 739 O O . PRO A 1 92 ? 25.412 -0.621 -1.233 1.00 70.25 92 PRO A O 1
ATOM 742 N N . ILE A 1 93 ? 23.686 0.358 -0.155 1.00 81.19 93 ILE A N 1
ATOM 743 C CA . ILE A 1 93 ? 22.891 -0.872 -0.010 1.00 81.19 93 ILE A CA 1
ATOM 744 C C . ILE A 1 93 ? 22.500 -1.372 -1.397 1.00 81.19 93 ILE A C 1
ATOM 746 O O . ILE A 1 93 ? 21.949 -0.622 -2.205 1.00 81.19 93 ILE A O 1
ATOM 750 N N . GLU A 1 94 ? 22.722 -2.660 -1.642 1.00 84.56 94 GLU A N 1
ATOM 751 C CA . GLU A 1 94 ? 22.334 -3.309 -2.889 1.00 84.56 94 GLU A CA 1
ATOM 752 C C . GLU A 1 94 ? 21.241 -4.339 -2.630 1.00 84.56 94 GLU A C 1
ATOM 754 O O . GLU A 1 94 ? 21.402 -5.256 -1.818 1.00 84.56 94 GLU A O 1
ATOM 759 N N . ILE A 1 95 ? 20.140 -4.234 -3.368 1.00 86.31 95 ILE A N 1
ATOM 760 C CA . ILE A 1 95 ? 19.058 -5.217 -3.337 1.00 86.31 95 ILE A CA 1
ATOM 761 C C . ILE A 1 95 ? 18.871 -5.784 -4.736 1.00 86.31 95 ILE A C 1
ATOM 763 O O . ILE A 1 95 ? 18.630 -5.059 -5.697 1.00 86.31 95 ILE A O 1
ATOM 767 N N . VAL A 1 96 ? 18.976 -7.102 -4.849 1.00 86.25 96 VAL A N 1
ATOM 768 C CA . VAL A 1 96 ? 18.777 -7.829 -6.099 1.00 86.25 96 VAL A CA 1
ATOM 769 C C . VAL A 1 96 ? 17.371 -8.405 -6.101 1.00 86.25 96 VAL A C 1
ATOM 771 O O . VAL A 1 96 ? 17.064 -9.316 -5.326 1.00 86.25 96 VAL A O 1
ATOM 774 N N . PHE A 1 97 ? 16.535 -7.895 -6.997 1.00 86.56 97 PHE A N 1
ATOM 775 C CA . PHE A 1 97 ? 15.199 -8.415 -7.253 1.00 86.56 97 PHE A CA 1
ATOM 776 C C . PHE A 1 97 ? 15.181 -9.248 -8.531 1.00 86.56 97 PHE A C 1
ATOM 778 O O . PHE A 1 97 ? 15.907 -8.973 -9.482 1.00 86.56 97 PHE A O 1
ATOM 785 N N . CYS A 1 98 ? 14.314 -10.251 -8.567 1.00 85.94 98 CYS A N 1
ATOM 786 C CA . CYS A 1 98 ? 13.996 -11.047 -9.741 1.00 85.94 98 CYS A CA 1
ATOM 787 C C . CYS A 1 98 ? 12.487 -10.980 -9.972 1.00 85.94 98 CYS A C 1
ATOM 789 O O . CYS A 1 98 ? 11.719 -11.272 -9.060 1.00 85.94 98 CYS A O 1
ATOM 791 N N . GLY A 1 99 ? 12.052 -10.571 -11.157 1.00 87.00 99 GLY A N 1
ATOM 792 C CA . GLY A 1 99 ? 10.636 -10.328 -11.426 1.00 87.00 99 GLY A CA 1
ATOM 793 C C . GLY A 1 99 ? 10.359 -10.026 -12.889 1.00 87.00 99 GLY A C 1
ATOM 794 O O . GLY A 1 99 ? 11.233 -10.173 -13.742 1.00 87.00 99 GLY A O 1
ATOM 795 N N . CYS A 1 100 ? 9.137 -9.605 -13.189 1.00 89.44 100 CYS A N 1
ATOM 796 C CA . CYS A 1 100 ? 8.768 -9.157 -14.530 1.00 89.44 100 CYS A CA 1
ATOM 797 C C . CYS A 1 100 ? 9.472 -7.831 -14.869 1.00 89.44 100 CYS A C 1
ATOM 799 O O . CYS A 1 100 ? 9.348 -6.852 -14.128 1.00 89.44 100 CYS A O 1
ATOM 801 N N . ALA A 1 101 ? 10.196 -7.792 -15.989 1.00 89.69 101 ALA A N 1
ATOM 802 C CA . ALA A 1 101 ? 11.092 -6.689 -16.351 1.00 89.69 101 ALA A CA 1
ATOM 803 C C . ALA A 1 101 ? 10.414 -5.303 -16.373 1.00 89.69 101 ALA A C 1
ATOM 805 O O . ALA A 1 101 ? 10.920 -4.329 -15.806 1.00 89.69 101 ALA A O 1
ATOM 806 N N . PHE A 1 102 ? 9.237 -5.219 -16.991 1.00 91.88 102 PHE A N 1
ATOM 807 C CA . PHE A 1 102 ? 8.505 -3.967 -17.142 1.00 91.88 102 PHE A CA 1
ATOM 808 C C . PHE A 1 102 ? 7.829 -3.541 -15.832 1.00 91.88 102 PHE A C 1
ATOM 810 O O . PHE A 1 102 ? 7.792 -2.353 -15.510 1.00 91.88 102 PHE A O 1
ATOM 817 N N . LEU A 1 103 ? 7.358 -4.504 -15.027 1.00 93.12 103 LEU A N 1
ATOM 818 C CA . LEU A 1 103 ? 6.772 -4.223 -13.708 1.00 93.12 103 LEU A CA 1
ATOM 819 C C . LEU A 1 103 ? 7.822 -3.653 -12.749 1.00 93.12 103 LEU A C 1
ATOM 821 O O . LEU A 1 103 ? 7.577 -2.635 -12.104 1.00 93.12 103 LEU A O 1
ATOM 825 N N . LEU A 1 104 ? 9.015 -4.253 -12.737 1.00 91.44 104 LEU A N 1
ATOM 826 C CA . LEU A 1 104 ? 10.171 -3.768 -11.986 1.00 91.44 104 LEU A CA 1
ATOM 827 C C . LEU A 1 104 ? 10.553 -2.344 -12.392 1.00 91.44 104 LEU A C 1
ATOM 829 O O . LEU A 1 104 ? 10.768 -1.489 -11.535 1.00 91.44 104 LEU A O 1
ATOM 833 N N . THR A 1 105 ? 10.591 -2.086 -13.700 1.00 92.25 105 THR A N 1
ATOM 834 C CA . THR A 1 105 ? 10.891 -0.765 -14.265 1.00 92.25 105 THR A CA 1
ATOM 835 C C . THR A 1 105 ? 9.905 0.291 -13.763 1.00 92.25 105 THR A C 1
ATOM 837 O O . THR A 1 105 ? 10.312 1.328 -13.238 1.00 92.25 105 THR A O 1
ATOM 840 N N . LEU A 1 106 ? 8.604 0.006 -13.850 1.00 93.88 106 LEU A N 1
ATOM 841 C CA . LEU A 1 106 ? 7.554 0.898 -13.360 1.00 93.88 106 LEU A CA 1
ATOM 842 C C . LEU A 1 106 ? 7.629 1.100 -11.839 1.00 93.88 106 LEU A C 1
ATOM 844 O O . LEU A 1 106 ? 7.527 2.232 -11.371 1.00 93.88 106 LEU A O 1
ATOM 848 N N . ALA A 1 107 ? 7.850 0.035 -11.063 1.00 93.06 107 ALA A N 1
ATOM 849 C CA . ALA A 1 107 ? 7.957 0.113 -9.607 1.00 93.06 107 ALA A CA 1
ATOM 850 C C . ALA A 1 107 ? 9.143 0.983 -9.156 1.00 93.06 107 ALA A C 1
ATOM 852 O O . ALA A 1 107 ? 8.981 1.826 -8.272 1.00 93.06 107 ALA A O 1
ATOM 853 N N . VAL A 1 108 ? 1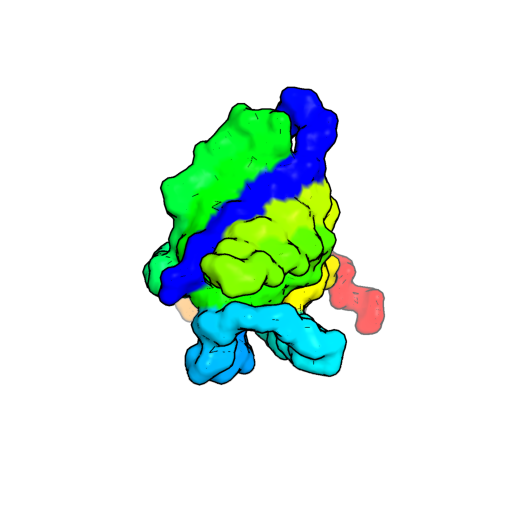0.305 0.851 -9.808 1.00 93.00 108 VAL A N 1
ATOM 854 C CA . VAL A 1 108 ? 11.462 1.737 -9.589 1.00 93.00 108 VAL A CA 1
ATOM 855 C C . VAL A 1 108 ? 11.079 3.189 -9.869 1.00 93.00 108 VAL A C 1
ATOM 857 O O . VAL A 1 108 ? 11.245 4.046 -9.000 1.00 93.00 108 VAL A O 1
ATOM 860 N N . MET A 1 109 ? 10.487 3.466 -11.032 1.00 92.56 109 MET A N 1
ATOM 861 C CA . MET A 1 109 ? 10.087 4.826 -11.409 1.00 92.56 109 MET A CA 1
ATOM 862 C C . MET A 1 109 ? 9.028 5.434 -10.477 1.00 92.56 109 MET A C 1
ATOM 864 O O . MET A 1 109 ? 8.994 6.654 -10.301 1.00 92.56 109 MET A O 1
ATOM 868 N N . PHE A 1 110 ? 8.150 4.619 -9.888 1.00 93.62 110 PHE A N 1
ATOM 869 C CA . PHE A 1 110 ? 7.151 5.067 -8.911 1.00 93.62 110 PHE A CA 1
ATOM 870 C C . PHE A 1 110 ? 7.704 5.214 -7.496 1.00 93.62 110 PHE A C 1
ATOM 872 O O . PHE A 1 110 ? 7.162 5.991 -6.717 1.00 93.62 110 PHE A O 1
ATOM 879 N N . SER A 1 111 ? 8.825 4.566 -7.185 1.00 91.25 111 SER A N 1
ATOM 880 C CA . SER A 1 111 ? 9.611 4.858 -5.983 1.00 91.25 111 SER A CA 1
ATOM 881 C C . SER A 1 111 ? 10.502 6.102 -6.112 1.00 91.25 111 SER A C 1
ATOM 883 O O . SER A 1 111 ? 11.285 6.388 -5.215 1.00 91.25 111 SER A O 1
ATOM 885 N N . GLY A 1 112 ? 10.400 6.851 -7.216 1.00 90.06 112 GLY A N 1
ATOM 886 C CA . GLY A 1 112 ? 11.251 8.018 -7.477 1.00 90.06 112 GLY A CA 1
ATOM 887 C C . GLY A 1 112 ? 12.680 7.653 -7.881 1.00 90.06 112 GLY A C 1
ATOM 888 O O . GLY A 1 112 ? 13.557 8.510 -7.860 1.00 90.06 112 GLY A O 1
ATOM 889 N N . GLY A 1 113 ? 12.917 6.385 -8.221 1.00 89.69 113 GLY A N 1
ATOM 890 C CA . GLY A 1 113 ? 14.195 5.901 -8.707 1.00 89.69 113 GLY A CA 1
ATOM 891 C C . GLY A 1 113 ? 14.395 6.123 -10.200 1.00 89.69 113 GLY A C 1
ATOM 892 O O . GLY A 1 113 ? 13.448 6.280 -10.973 1.00 89.69 113 GLY A O 1
ATOM 893 N N . GLU A 1 114 ? 15.655 6.059 -10.600 1.00 89.44 114 GLU A N 1
ATOM 894 C CA . GLU A 1 114 ? 16.095 6.089 -11.988 1.00 89.44 114 GLU A CA 1
ATOM 895 C C . GLU A 1 114 ? 16.517 4.691 -12.422 1.00 89.44 114 GLU A C 1
ATOM 897 O O . GLU A 1 114 ? 17.090 3.934 -11.638 1.00 89.44 114 GLU A O 1
ATOM 902 N N . ILE A 1 115 ? 16.266 4.350 -13.683 1.00 87.88 115 ILE A N 1
ATOM 903 C CA . ILE A 1 115 ? 16.628 3.055 -14.252 1.00 87.88 115 ILE A CA 1
ATOM 904 C C . ILE A 1 115 ? 17.434 3.243 -15.527 1.00 87.88 115 ILE A C 1
ATOM 906 O O . ILE A 1 115 ? 17.087 4.041 -16.395 1.00 87.88 115 ILE A O 1
ATOM 910 N N . VAL A 1 116 ? 18.511 2.476 -15.634 1.00 84.62 116 VAL A N 1
ATOM 911 C CA . VAL A 1 116 ? 19.345 2.375 -16.824 1.00 84.62 116 VAL A CA 1
ATOM 912 C C . VAL A 1 116 ? 19.239 0.945 -17.333 1.00 84.62 116 VAL A C 1
ATOM 914 O O . VAL A 1 116 ? 19.581 -0.011 -16.629 1.00 84.62 116 VAL A O 1
ATOM 917 N N . ILE A 1 117 ? 18.735 0.813 -18.558 1.00 81.12 117 ILE A N 1
ATOM 918 C CA . ILE A 1 117 ? 18.633 -0.457 -19.275 1.00 81.12 117 ILE A CA 1
ATOM 919 C C . ILE A 1 117 ? 19.822 -0.514 -20.228 1.00 81.12 117 ILE A C 1
ATOM 921 O O . ILE A 1 117 ? 19.900 0.269 -21.172 1.00 81.12 117 ILE A O 1
ATOM 925 N N . ASN A 1 118 ? 20.773 -1.405 -19.961 1.00 77.75 118 ASN A N 1
ATOM 926 C CA . ASN A 1 118 ? 21.936 -1.558 -20.831 1.00 77.75 118 ASN A CA 1
ATOM 927 C C . ASN A 1 118 ? 21.591 -2.419 -22.053 1.00 77.75 118 ASN A C 1
ATOM 929 O O . ASN A 1 118 ? 20.791 -3.348 -21.954 1.00 77.75 118 ASN A O 1
ATOM 933 N N . GLU A 1 119 ? 22.299 -2.207 -23.165 1.00 65.56 119 GLU A N 1
ATOM 934 C CA . GLU A 1 119 ? 22.155 -2.983 -24.415 1.00 65.56 119 GLU A CA 1
ATOM 935 C C . GLU A 1 119 ? 22.367 -4.497 -24.227 1.00 65.56 119 GLU A C 1
ATOM 937 O O . GLU A 1 119 ? 21.854 -5.308 -24.990 1.00 65.56 119 GLU A O 1
ATOM 942 N N . LYS A 1 120 ? 23.082 -4.896 -23.166 1.00 66.12 120 LYS A N 1
ATOM 943 C CA . LYS A 1 120 ? 23.299 -6.300 -22.777 1.00 66.12 120 LYS A CA 1
ATOM 944 C C . LYS A 1 120 ? 22.142 -6.907 -21.965 1.00 66.12 120 LYS A C 1
ATOM 946 O O . LYS A 1 120 ? 22.302 -7.990 -21.410 1.00 66.12 120 LYS A O 1
ATOM 951 N N . GLY A 1 121 ? 21.017 -6.202 -21.830 1.00 63.91 121 GLY A N 1
ATOM 952 C CA . GLY A 1 121 ? 19.846 -6.658 -21.078 1.00 63.91 121 GLY A CA 1
ATOM 953 C C . GLY A 1 121 ? 20.011 -6.610 -19.556 1.00 63.91 121 GLY A C 1
ATOM 954 O O . GLY A 1 121 ? 19.281 -7.289 -18.842 1.00 63.91 121 GLY A O 1
ATOM 955 N N . SER A 1 122 ? 20.967 -5.841 -19.021 1.00 69.25 122 SER A N 1
ATOM 956 C CA . SER A 1 122 ? 21.114 -5.679 -17.569 1.00 69.25 122 SER A CA 1
ATOM 957 C C . SER A 1 122 ? 20.417 -4.416 -17.071 1.00 69.25 122 SER A C 1
ATOM 959 O O . SER A 1 122 ? 20.592 -3.333 -17.634 1.00 69.25 122 SER A O 1
ATOM 961 N N . PHE A 1 123 ? 19.649 -4.562 -15.988 1.00 77.38 123 PHE A N 1
ATOM 962 C CA . PHE A 1 123 ? 19.005 -3.454 -15.297 1.00 77.38 123 PHE A CA 1
ATOM 963 C C . PHE A 1 123 ? 19.856 -2.991 -14.120 1.00 77.38 123 PHE A C 1
ATOM 965 O O . PHE A 1 123 ? 20.140 -3.764 -13.198 1.00 77.38 123 PHE A O 1
ATOM 972 N N . LYS A 1 124 ? 20.203 -1.707 -14.124 1.00 84.25 124 LYS A N 1
ATOM 973 C CA . LYS A 1 124 ? 20.687 -1.017 -12.932 1.00 84.25 124 LYS A CA 1
ATOM 974 C C . LYS A 1 124 ? 19.724 0.098 -12.599 1.00 84.25 124 LYS A C 1
ATOM 976 O O . LYS A 1 124 ? 19.389 0.897 -13.469 1.00 84.25 124 LYS A O 1
ATOM 981 N N . ALA A 1 125 ? 19.301 0.159 -11.350 1.00 86.81 125 ALA A N 1
ATOM 982 C CA . ALA A 1 125 ? 18.476 1.250 -10.881 1.00 86.81 125 ALA A CA 1
ATOM 983 C C . ALA A 1 125 ? 19.092 1.905 -9.657 1.00 86.81 125 ALA A C 1
ATOM 985 O O . ALA A 1 125 ? 19.695 1.244 -8.814 1.00 86.81 125 ALA A O 1
ATOM 986 N N . LYS A 1 126 ? 18.927 3.221 -9.593 1.00 87.88 126 LYS A N 1
ATOM 987 C CA . LYS A 1 126 ? 19.332 4.048 -8.468 1.00 87.88 126 LYS A CA 1
ATOM 988 C C . LYS A 1 126 ? 18.079 4.523 -7.772 1.00 87.88 126 LYS A C 1
ATOM 990 O O . LYS A 1 126 ? 17.232 5.159 -8.394 1.00 87.88 126 LYS A O 1
ATOM 995 N N . LEU A 1 127 ? 17.965 4.199 -6.495 1.00 85.44 127 LEU A N 1
ATOM 996 C CA . LEU A 1 127 ? 16.862 4.662 -5.673 1.00 85.44 127 LEU A CA 1
ATOM 997 C C . LEU A 1 127 ? 17.280 5.867 -4.829 1.00 85.44 127 LEU A C 1
ATOM 999 O O . LEU A 1 127 ? 18.441 5.945 -4.406 1.00 85.44 127 LEU A O 1
ATOM 1003 N N . PRO A 1 128 ? 16.339 6.788 -4.558 1.00 83.94 128 PRO A N 1
ATOM 1004 C CA . PRO A 1 128 ? 16.543 7.816 -3.551 1.00 83.94 128 PRO A CA 1
ATOM 1005 C C . PRO A 1 128 ? 16.621 7.179 -2.147 1.00 83.94 128 PRO A C 1
ATOM 1007 O O . PRO A 1 128 ? 16.331 5.986 -1.992 1.00 83.94 128 PRO A O 1
ATOM 1010 N N . PRO A 1 129 ? 16.964 7.959 -1.105 1.00 83.38 129 PRO A N 1
ATOM 1011 C CA . PRO A 1 129 ? 16.893 7.493 0.278 1.00 83.38 129 PRO A CA 1
ATOM 1012 C C . PRO A 1 129 ? 15.525 6.883 0.613 1.00 83.38 129 PRO A C 1
ATOM 1014 O O . PRO A 1 129 ? 14.497 7.343 0.099 1.00 83.38 129 PRO A O 1
ATOM 1017 N N . PHE A 1 130 ? 15.494 5.881 1.501 1.00 78.25 130 PHE A N 1
ATOM 1018 C CA . PHE A 1 130 ? 14.281 5.105 1.793 1.00 78.25 130 PHE A CA 1
ATOM 1019 C C . PHE A 1 130 ? 13.075 5.983 2.125 1.00 78.25 130 PHE A C 1
ATOM 1021 O O . PHE A 1 130 ? 12.029 5.801 1.511 1.00 78.25 130 PHE A O 1
ATOM 1028 N N . GLY A 1 131 ? 13.213 6.991 2.992 1.00 76.19 131 GLY A N 1
ATOM 1029 C CA . GLY A 1 131 ? 12.116 7.910 3.317 1.00 76.19 131 GLY A CA 1
ATOM 1030 C C . GLY A 1 131 ? 11.469 8.584 2.093 1.00 76.19 131 GLY A C 1
ATOM 1031 O O . GLY A 1 131 ? 10.243 8.703 2.020 1.00 76.19 131 GLY A O 1
ATOM 1032 N N . VAL A 1 132 ? 12.264 8.964 1.087 1.00 83.44 132 VAL A N 1
ATOM 1033 C CA . VAL A 1 132 ? 11.765 9.560 -0.167 1.00 83.44 132 VAL A CA 1
ATOM 1034 C C . VAL A 1 132 ? 11.098 8.501 -1.045 1.00 83.44 132 VAL A C 1
A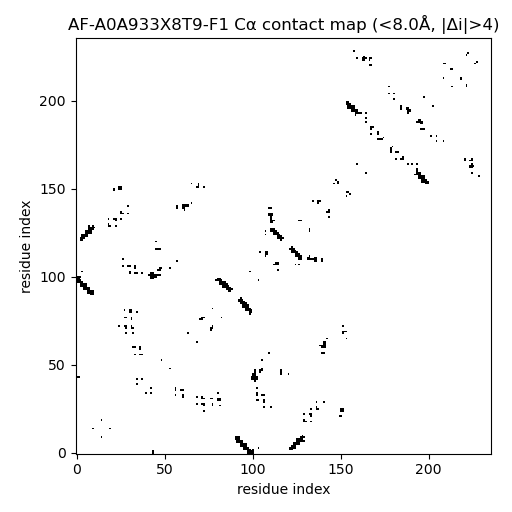TOM 1036 O O . VAL A 1 132 ? 10.014 8.739 -1.589 1.00 83.44 132 VAL A O 1
ATOM 1039 N N . GLY A 1 133 ? 11.706 7.317 -1.153 1.00 85.38 133 GLY A N 1
ATOM 1040 C CA . GLY A 1 133 ? 11.145 6.204 -1.918 1.00 85.38 133 GLY A CA 1
ATOM 1041 C C . GLY A 1 133 ? 9.820 5.699 -1.347 1.00 85.38 133 GLY A C 1
ATOM 1042 O O . GLY A 1 133 ? 8.862 5.478 -2.087 1.00 85.38 133 GLY A O 1
ATOM 1043 N N . LEU A 1 134 ? 9.727 5.614 -0.021 1.00 82.62 134 LEU A N 1
ATOM 1044 C CA . LEU A 1 134 ? 8.517 5.278 0.725 1.00 82.62 134 LEU A CA 1
ATOM 1045 C C . LEU A 1 134 ? 7.396 6.263 0.462 1.00 82.62 134 LEU A C 1
ATOM 1047 O O . LEU A 1 134 ? 6.278 5.859 0.145 1.00 82.62 134 LEU A O 1
ATOM 1051 N N . LYS A 1 135 ? 7.696 7.559 0.574 1.00 83.81 135 LYS A N 1
ATOM 1052 C CA . LYS A 1 135 ? 6.725 8.609 0.286 1.00 83.81 135 LYS A CA 1
ATOM 1053 C C . LYS A 1 135 ? 6.210 8.486 -1.151 1.00 83.81 135 LYS A C 1
ATOM 1055 O O . LYS A 1 135 ? 5.000 8.474 -1.358 1.00 83.81 135 LYS A O 1
ATOM 1060 N N . SER A 1 136 ? 7.112 8.296 -2.112 1.00 89.50 136 SER A N 1
ATOM 1061 C CA . SER A 1 136 ? 6.772 8.176 -3.535 1.00 89.50 136 SER A CA 1
ATOM 1062 C C . SER A 1 136 ? 5.905 6.945 -3.831 1.00 89.50 136 SER A C 1
ATOM 1064 O O . SER A 1 136 ? 4.883 7.056 -4.510 1.00 89.50 136 SER A O 1
ATOM 1066 N N . LEU A 1 137 ? 6.235 5.784 -3.251 1.00 88.38 137 LEU A N 1
ATOM 1067 C CA . LEU A 1 137 ? 5.431 4.564 -3.385 1.00 88.38 137 LEU A CA 1
ATOM 1068 C C . LEU A 1 137 ? 4.051 4.712 -2.738 1.00 88.38 137 LEU A C 1
ATOM 1070 O O . LEU A 1 137 ? 3.048 4.324 -3.337 1.00 88.38 137 LEU A O 1
ATOM 1074 N N . ARG A 1 138 ? 3.977 5.310 -1.541 1.00 83.31 138 ARG A N 1
ATOM 1075 C CA . ARG A 1 138 ? 2.697 5.597 -0.875 1.00 83.31 138 ARG A CA 1
ATOM 1076 C C . ARG A 1 138 ? 1.832 6.517 -1.731 1.00 83.31 138 ARG A C 1
ATOM 1078 O O . ARG A 1 138 ? 0.636 6.277 -1.848 1.00 83.31 138 ARG A O 1
ATOM 1085 N N . GLU A 1 139 ? 2.413 7.536 -2.357 1.00 84.81 139 GLU A N 1
ATOM 1086 C CA . GLU A 1 139 ? 1.699 8.421 -3.284 1.00 84.81 139 GLU A CA 1
ATOM 1087 C C . GLU A 1 139 ? 1.214 7.678 -4.532 1.00 84.81 139 GLU A C 1
ATOM 1089 O O . GLU A 1 139 ? 0.058 7.835 -4.923 1.00 84.81 139 GLU A O 1
ATOM 1094 N N . ALA A 1 140 ? 2.063 6.846 -5.140 1.00 86.81 140 ALA A N 1
ATOM 1095 C CA . ALA A 1 140 ? 1.712 6.073 -6.329 1.00 86.81 140 ALA A CA 1
ATOM 1096 C C . ALA A 1 140 ? 0.573 5.071 -6.071 1.00 86.81 140 ALA A C 1
ATOM 1098 O O . ALA A 1 140 ? -0.289 4.887 -6.928 1.00 86.81 140 ALA A O 1
ATOM 1099 N N . LEU A 1 141 ? 0.539 4.474 -4.878 1.00 81.50 141 LEU A N 1
ATOM 1100 C CA . LEU A 1 141 ? -0.516 3.560 -4.430 1.00 81.50 141 LEU A CA 1
ATOM 1101 C C . LEU A 1 141 ? -1.744 4.281 -3.845 1.00 81.50 141 LEU A C 1
ATOM 1103 O O . LEU A 1 141 ? -2.669 3.625 -3.378 1.00 81.50 141 LEU A O 1
ATOM 1107 N N . GLY A 1 142 ? -1.769 5.618 -3.822 1.00 76.56 142 GLY A N 1
ATOM 1108 C CA . GLY A 1 142 ? -2.892 6.385 -3.265 1.00 76.56 142 GLY A CA 1
ATOM 1109 C C . GLY A 1 142 ? -3.031 6.309 -1.734 1.00 76.56 142 GLY A C 1
ATOM 1110 O O . GLY A 1 142 ? -4.077 6.658 -1.188 1.00 76.56 142 GLY A O 1
ATOM 1111 N N . LEU A 1 143 ? -1.983 5.888 -1.020 1.00 72.06 143 LEU A N 1
ATOM 1112 C CA . LEU A 1 143 ? -1.964 5.670 0.433 1.00 72.06 143 LEU A CA 1
ATOM 1113 C C . LEU A 1 143 ? -1.742 6.945 1.264 1.00 72.06 143 LEU A C 1
ATOM 1115 O O . LEU A 1 143 ? -1.867 6.914 2.487 1.00 72.06 143 LEU A O 1
ATOM 1119 N N . THR A 1 144 ? -1.439 8.083 0.638 1.00 62.56 144 THR A N 1
ATOM 1120 C CA . THR A 1 144 ? -1.138 9.343 1.343 1.00 62.56 144 THR A CA 1
ATOM 1121 C C . THR A 1 144 ? -2.339 10.029 1.980 1.00 62.56 144 THR A C 1
ATOM 1123 O O . THR A 1 144 ? -2.162 10.990 2.724 1.00 62.56 144 THR A O 1
ATOM 1126 N N . ARG A 1 145 ? -3.567 9.568 1.717 1.00 53.31 145 ARG A N 1
ATOM 1127 C CA . ARG A 1 145 ? -4.761 10.343 2.068 1.00 53.31 145 ARG A CA 1
ATOM 1128 C C . ARG A 1 145 ? -5.336 10.132 3.466 1.00 53.31 145 ARG A C 1
ATOM 1130 O O . ARG A 1 145 ? -6.152 10.972 3.815 1.00 53.31 145 ARG A O 1
ATOM 1137 N N . LYS A 1 146 ? -4.975 9.106 4.263 1.00 44.81 146 LYS A N 1
ATOM 1138 C CA . LYS A 1 146 ? -5.513 8.947 5.649 1.00 44.81 146 LYS A CA 1
ATOM 1139 C C . LYS A 1 146 ? -4.958 7.786 6.505 1.00 44.81 146 LYS A C 1
ATOM 1141 O O . LYS A 1 146 ? -5.564 7.464 7.522 1.00 44.81 146 LYS A O 1
ATOM 1146 N N . VAL A 1 147 ? -3.850 7.128 6.144 1.00 44.19 147 VAL A N 1
ATOM 1147 C CA . VAL A 1 147 ? -3.394 5.922 6.867 1.00 44.19 147 VAL A CA 1
ATOM 1148 C C . VAL A 1 147 ? -1.998 6.137 7.454 1.00 44.19 147 VAL A C 1
ATOM 1150 O O . VAL A 1 147 ? -1.018 6.164 6.712 1.00 44.19 147 VAL A O 1
ATOM 1153 N N . GLN A 1 148 ? -1.883 6.206 8.788 1.00 43.25 148 GLN A N 1
ATOM 1154 C CA . GLN A 1 148 ? -0.646 5.818 9.488 1.00 43.25 148 GLN A CA 1
ATOM 1155 C C . GLN A 1 148 ? -0.512 4.289 9.407 1.00 43.25 148 GLN A C 1
ATOM 1157 O O . GLN A 1 148 ? -0.524 3.577 10.403 1.00 43.25 148 GLN A O 1
ATOM 1162 N N . ALA A 1 149 ? -0.473 3.767 8.182 1.00 42.75 149 ALA A N 1
ATOM 1163 C CA . ALA A 1 149 ? -0.157 2.378 7.933 1.00 42.75 149 ALA A CA 1
ATOM 1164 C C . ALA A 1 149 ? 1.347 2.264 8.107 1.00 42.75 149 ALA A C 1
ATOM 1166 O O . ALA A 1 149 ? 2.090 2.677 7.216 1.00 42.75 149 ALA A O 1
ATOM 1167 N N . GLY A 1 150 ? 1.798 1.704 9.223 1.00 46.69 150 GLY A N 1
ATOM 1168 C CA . GLY A 1 150 ? 2.926 0.791 9.097 1.00 46.69 150 GLY A CA 1
ATOM 1169 C C . GLY A 1 150 ? 2.493 -0.337 8.161 1.00 46.69 150 GLY A C 1
ATOM 1170 O O . GLY A 1 150 ? 1.335 -0.747 8.217 1.00 46.69 150 GLY A O 1
ATOM 1171 N N . PHE A 1 151 ? 3.373 -0.739 7.249 1.00 42.00 151 PHE A N 1
ATOM 1172 C CA . PHE A 1 151 ? 3.353 -2.024 6.562 1.00 42.00 151 PHE A CA 1
ATOM 1173 C C . PHE A 1 151 ? 2.004 -2.689 6.296 1.00 42.00 151 PHE A C 1
ATOM 1175 O O . PHE A 1 151 ? 1.434 -3.349 7.160 1.00 42.00 151 PHE A O 1
ATOM 1182 N N . GLY A 1 152 ? 1.540 -2.504 5.061 1.00 51.16 152 GLY A N 1
ATOM 1183 C CA . GLY A 1 152 ? 0.164 -2.607 4.573 1.00 51.16 152 GLY A CA 1
ATOM 1184 C C . GLY A 1 152 ? -0.733 -3.750 5.019 1.00 51.16 152 GLY A C 1
ATOM 1185 O O . GLY A 1 152 ? -1.288 -4.471 4.199 1.00 51.16 152 GLY A O 1
ATOM 1186 N N . ILE A 1 153 ? -1.107 -3.693 6.287 1.00 51.03 153 ILE A N 1
ATOM 1187 C CA . ILE A 1 153 ? -2.416 -4.141 6.719 1.00 51.03 153 ILE A CA 1
ATOM 1188 C C . ILE A 1 153 ? -3.111 -3.010 7.472 1.00 51.03 153 ILE A C 1
ATOM 1190 O O . ILE A 1 153 ? -2.549 -2.317 8.320 1.00 51.03 153 ILE A O 1
ATOM 1194 N N . ARG A 1 154 ? -4.376 -2.811 7.107 1.00 53.66 154 ARG A N 1
ATOM 1195 C CA . ARG A 1 154 ? -5.251 -1.706 7.517 1.00 53.66 154 ARG A CA 1
ATOM 1196 C C . ARG A 1 154 ? -5.845 -1.956 8.893 1.00 53.66 154 ARG A C 1
ATOM 1198 O O . ARG A 1 154 ? -7.021 -2.305 9.025 1.00 53.66 154 ARG A O 1
ATOM 1205 N N . TRP A 1 155 ? -5.021 -1.731 9.903 1.00 54.22 155 TRP A N 1
ATOM 1206 C CA . TRP A 1 155 ? -5.448 -1.679 11.291 1.00 54.22 155 TRP A CA 1
ATOM 1207 C C . TRP A 1 155 ? -5.236 -0.277 11.834 1.00 54.22 155 TRP A C 1
ATOM 1209 O O . TRP A 1 155 ? -4.173 0.313 11.648 1.00 54.22 155 TRP A O 1
ATOM 1219 N N . ILE A 1 156 ? -6.250 0.256 12.509 1.00 61.31 156 ILE A N 1
ATOM 1220 C CA . ILE A 1 156 ? -6.041 1.396 13.399 1.00 61.31 156 ILE A CA 1
ATOM 1221 C C . ILE A 1 156 ? -6.008 0.876 14.830 1.00 61.31 156 ILE A C 1
ATOM 1223 O O . ILE A 1 156 ? -6.844 0.059 15.217 1.00 61.31 156 ILE A O 1
ATOM 1227 N N . SER A 1 157 ? -5.033 1.334 15.608 1.00 72.44 157 SER A N 1
ATOM 1228 C CA . SER A 1 157 ? -4.980 1.068 17.042 1.00 72.44 157 SER A CA 1
ATOM 1229 C C . SER A 1 157 ? -5.556 2.269 17.776 1.00 72.44 157 SER A C 1
ATOM 1231 O O . SER A 1 157 ? -5.082 3.393 17.604 1.00 72.44 157 SER A O 1
ATOM 1233 N N . ILE A 1 158 ? -6.601 2.042 18.568 1.00 80.06 158 ILE A N 1
ATOM 1234 C CA . ILE A 1 158 ? -7.159 3.055 19.463 1.00 80.06 158 ILE A CA 1
ATOM 1235 C C . ILE A 1 158 ? -6.886 2.657 20.908 1.00 80.06 158 ILE A C 1
ATOM 1237 O O . ILE A 1 158 ? -7.033 1.497 21.287 1.00 80.06 158 ILE A O 1
ATOM 1241 N N . LYS A 1 159 ? -6.503 3.626 21.738 1.00 88.25 159 LYS A N 1
ATOM 1242 C CA . LYS A 1 159 ? -6.167 3.366 23.140 1.00 88.25 159 LYS A CA 1
ATOM 1243 C C . LYS A 1 159 ? -7.352 3.638 24.049 1.00 88.25 159 LYS A C 1
ATOM 1245 O O . LYS A 1 159 ? -7.637 4.796 24.353 1.00 88.25 159 LYS A O 1
ATOM 1250 N N . LEU A 1 160 ? -8.021 2.589 24.510 1.00 88.19 160 LEU A N 1
ATOM 1251 C CA . LEU A 1 160 ? -9.176 2.680 25.394 1.00 88.19 160 LEU A CA 1
ATOM 1252 C C . LEU A 1 160 ? -8.790 3.033 26.839 1.00 88.19 160 LEU A C 1
ATOM 1254 O O . LEU A 1 160 ? -7.887 2.438 27.433 1.00 88.19 160 LEU A O 1
ATOM 1258 N N . ASN A 1 161 ? -9.527 3.965 27.443 1.00 90.25 161 ASN A N 1
ATOM 1259 C CA . ASN A 1 161 ? -9.419 4.279 28.870 1.00 90.25 161 ASN A CA 1
ATOM 1260 C C . ASN A 1 161 ? -10.142 3.223 29.740 1.00 90.25 161 ASN A C 1
ATOM 1262 O O . ASN A 1 161 ? -10.763 2.287 29.234 1.00 90.25 161 ASN A O 1
ATOM 1266 N N . ALA A 1 162 ? -10.051 3.334 31.069 1.00 87.56 162 ALA A N 1
ATOM 1267 C CA . ALA A 1 162 ? -10.624 2.341 31.987 1.00 87.56 162 ALA A CA 1
ATOM 1268 C C . ALA A 1 162 ? -12.145 2.145 31.813 1.00 87.56 162 ALA A C 1
ATOM 1270 O O . ALA A 1 162 ? -12.632 1.013 31.867 1.00 87.56 162 ALA A O 1
ATOM 1271 N N . GLU A 1 163 ? -12.883 3.221 31.545 1.00 87.06 163 GLU A N 1
ATOM 1272 C CA . GLU A 1 163 ? -14.340 3.198 31.382 1.00 87.06 163 GLU A CA 1
ATOM 1273 C C . GLU A 1 163 ? -14.768 2.616 30.026 1.00 87.06 163 GLU A C 1
ATOM 1275 O O . G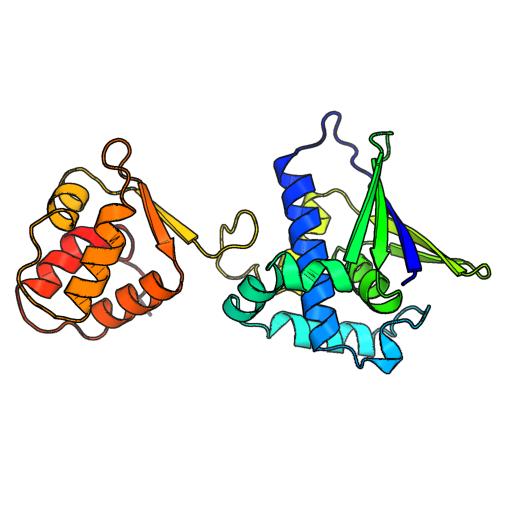LU A 1 163 ? -15.694 1.800 29.954 1.00 87.06 163 GLU A O 1
ATOM 1280 N N . GLU A 1 164 ? -14.055 2.974 28.957 1.00 90.06 164 GLU A N 1
ATOM 1281 C CA . GLU A 1 164 ? -14.219 2.432 27.604 1.00 90.06 164 GLU A CA 1
ATOM 1282 C C . GLU A 1 164 ? -13.962 0.917 27.608 1.00 90.06 164 GLU A C 1
ATOM 1284 O O . GLU A 1 164 ? -14.774 0.141 27.094 1.00 90.06 164 GLU A O 1
ATOM 1289 N N . LYS A 1 165 ? -12.890 0.476 28.287 1.00 90.25 165 LYS A N 1
ATOM 1290 C CA . LYS A 1 165 ? -12.554 -0.945 28.475 1.00 90.25 165 LYS A CA 1
ATOM 1291 C C . LYS A 1 165 ? -13.655 -1.703 29.202 1.00 90.25 165 LYS A C 1
ATOM 1293 O O . LYS A 1 165 ? -14.127 -2.732 28.716 1.00 90.25 165 LYS A O 1
ATOM 1298 N N . ALA A 1 166 ? -14.086 -1.189 30.354 1.00 87.25 166 ALA A N 1
ATOM 1299 C CA . ALA A 1 166 ? -15.150 -1.809 31.134 1.00 87.25 166 ALA A CA 1
ATOM 1300 C C . ALA A 1 166 ? -16.443 -1.916 30.314 1.00 87.25 166 ALA A C 1
ATOM 1302 O O . ALA A 1 166 ? -17.145 -2.924 30.372 1.00 87.25 166 ALA A O 1
ATOM 1303 N N . THR A 1 167 ? -16.738 -0.906 29.492 1.00 88.19 167 THR A N 1
ATOM 1304 C CA . THR A 1 167 ? -17.931 -0.875 28.644 1.00 88.19 167 THR A CA 1
ATOM 1305 C C . THR A 1 167 ? -17.846 -1.845 27.461 1.00 88.19 167 THR A C 1
ATOM 1307 O O . THR A 1 167 ? -18.845 -2.505 27.145 1.00 88.19 167 THR A O 1
ATOM 1310 N N . LEU A 1 168 ? -16.673 -2.003 26.840 1.00 88.06 168 LEU A N 1
ATOM 1311 C CA . LEU A 1 168 ? -16.450 -3.006 25.796 1.00 88.06 168 LEU A CA 1
ATOM 1312 C C . LEU A 1 168 ? -16.618 -4.426 26.355 1.00 88.06 168 LEU A C 1
ATOM 1314 O O . LEU A 1 168 ? -17.317 -5.231 25.741 1.00 88.06 168 LEU A O 1
ATOM 1318 N N . LEU A 1 169 ? -16.099 -4.702 27.555 1.00 86.88 169 LEU A N 1
ATOM 1319 C CA . LEU A 1 169 ? -16.080 -6.035 28.179 1.00 86.88 169 LEU A CA 1
ATOM 1320 C C . LEU A 1 169 ? -17.398 -6.485 28.836 1.00 86.88 169 LEU A C 1
ATOM 1322 O O . LEU A 1 169 ? -17.501 -7.635 29.260 1.00 86.88 169 LEU A O 1
ATOM 1326 N N . LYS A 1 170 ? -18.429 -5.633 28.915 1.00 86.31 170 LYS A N 1
ATOM 1327 C CA . LYS A 1 170 ? -19.739 -6.047 29.457 1.00 86.31 170 LYS A CA 1
ATOM 1328 C C . LYS A 1 170 ? -20.314 -7.248 28.693 1.00 86.31 170 LYS A C 1
ATOM 1330 O O . LYS A 1 170 ? -20.235 -7.301 27.461 1.00 86.31 170 LYS A O 1
ATOM 1335 N N . LYS A 1 171 ? -20.972 -8.162 29.417 1.00 80.75 171 LYS A N 1
ATOM 1336 C CA . LYS A 1 171 ? -21.649 -9.335 28.841 1.00 80.75 171 LYS A CA 1
ATOM 1337 C C . LYS A 1 171 ? -22.590 -8.911 27.706 1.00 80.75 171 LYS A C 1
ATOM 1339 O O . LYS A 1 171 ? -23.297 -7.904 27.802 1.00 80.75 171 LYS A O 1
ATOM 1344 N N . LEU A 1 172 ? -22.537 -9.644 26.600 1.00 78.81 172 LEU A N 1
ATOM 1345 C CA . LEU A 1 172 ? -23.372 -9.413 25.427 1.00 78.81 172 LEU A CA 1
ATOM 1346 C C . LEU A 1 172 ? -24.594 -10.328 25.539 1.00 78.81 172 LEU A C 1
ATOM 1348 O O . LEU A 1 172 ? -24.445 -11.544 25.572 1.00 78.81 172 LEU A O 1
ATOM 1352 N N . ASN A 1 173 ? -25.787 -9.740 25.640 1.00 66.81 173 ASN A N 1
ATOM 1353 C CA . ASN A 1 173 ? -27.049 -10.474 25.738 1.00 66.81 173 ASN A CA 1
ATOM 1354 C C . ASN A 1 173 ? -27.845 -10.250 24.442 1.00 66.81 173 ASN A C 1
ATOM 1356 O O . ASN A 1 173 ? -28.505 -9.220 24.306 1.00 66.81 173 ASN A O 1
ATOM 1360 N N . GLY A 1 174 ? -27.728 -11.163 23.473 1.00 63.50 174 GLY A N 1
ATOM 1361 C CA . GLY A 1 174 ? -28.485 -11.141 22.211 1.00 63.50 174 GLY A CA 1
ATOM 1362 C C . GLY A 1 174 ? -27.668 -11.519 20.966 1.00 63.50 174 GLY A C 1
ATOM 1363 O O . GLY A 1 174 ? -26.459 -11.737 21.043 1.00 63.50 174 GLY A O 1
ATOM 1364 N N . THR A 1 175 ? -28.348 -11.579 19.817 1.00 60.47 175 THR A N 1
ATOM 1365 C CA . THR A 1 175 ? -27.815 -11.966 18.492 1.00 60.47 175 THR A CA 1
ATOM 1366 C C . THR A 1 175 ? -27.890 -10.823 17.465 1.00 60.47 175 THR A C 1
ATOM 1368 O O . THR A 1 175 ? -28.154 -11.035 16.284 1.00 60.47 175 THR A O 1
ATOM 1371 N N . GLY A 1 176 ? -27.662 -9.578 17.898 1.00 68.38 176 GLY A N 1
ATOM 1372 C CA . GLY A 1 176 ? -27.673 -8.404 17.014 1.00 68.38 176 GLY A CA 1
ATOM 1373 C C . GLY A 1 176 ? -26.341 -8.148 16.293 1.00 68.38 176 GLY A C 1
ATOM 1374 O O . GLY A 1 176 ? -25.264 -8.467 16.801 1.00 68.38 176 GLY A O 1
ATOM 1375 N N . GLY A 1 177 ? -26.382 -7.474 15.137 1.00 71.25 177 GLY A N 1
ATOM 1376 C CA . GLY A 1 177 ? -25.183 -7.149 14.345 1.00 71.25 177 GLY A CA 1
ATOM 1377 C C . GLY A 1 177 ? -24.121 -6.337 15.105 1.00 71.25 177 GLY A C 1
ATOM 1378 O O . GLY A 1 177 ? -22.922 -6.524 14.886 1.00 71.25 177 GLY A O 1
ATOM 1379 N N . PHE A 1 178 ? -24.533 -5.457 16.025 1.00 75.00 178 PHE A N 1
ATOM 1380 C CA . PHE A 1 178 ? -23.609 -4.684 16.862 1.00 75.00 178 PHE A CA 1
ATOM 1381 C C . PHE A 1 178 ? -22.992 -5.543 17.968 1.00 75.00 178 PHE A C 1
ATOM 1383 O O . PHE A 1 178 ? -21.819 -5.401 18.295 1.00 75.00 178 PHE A O 1
ATOM 1390 N N . GLN A 1 179 ? -23.748 -6.494 18.512 1.00 78.25 179 GLN A N 1
ATOM 1391 C CA . GLN A 1 179 ? -23.228 -7.435 19.501 1.00 78.25 179 GLN A CA 1
ATOM 1392 C C . GLN A 1 179 ? -22.224 -8.394 18.864 1.00 78.25 179 GLN A C 1
ATOM 1394 O O . GLN A 1 179 ? -21.197 -8.657 19.473 1.00 78.25 179 GLN A O 1
ATOM 1399 N N . SER A 1 180 ? -22.454 -8.813 17.616 1.00 80.44 180 SER A N 1
ATOM 1400 C CA . SER A 1 180 ? -21.472 -9.561 16.820 1.00 80.44 180 SER A CA 1
ATOM 1401 C C . SER A 1 180 ? -20.190 -8.755 16.555 1.00 80.44 180 SER A C 1
ATOM 1403 O O . SER A 1 180 ? -19.090 -9.306 16.554 1.00 80.44 180 SER A O 1
ATOM 1405 N N . LEU A 1 181 ? -20.302 -7.435 16.358 1.00 82.19 181 LEU A N 1
ATOM 1406 C CA . LEU A 1 181 ? -19.131 -6.556 16.292 1.00 82.19 181 LEU A CA 1
ATOM 1407 C C . LEU A 1 181 ? -18.394 -6.537 17.639 1.00 82.19 181 LEU A C 1
ATOM 1409 O O . LEU A 1 181 ? -17.203 -6.817 17.681 1.00 82.19 181 LEU A O 1
ATOM 1413 N N . LEU A 1 182 ? -19.087 -6.262 18.7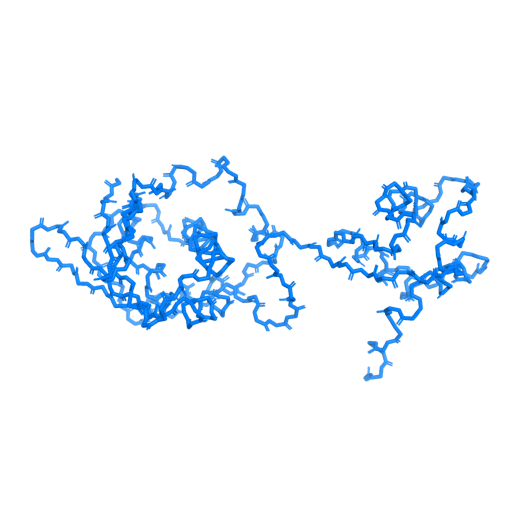46 1.00 85.50 182 LEU A N 1
ATOM 1414 C CA . LEU A 1 182 ? -18.451 -6.204 20.064 1.00 85.50 182 LEU A CA 1
ATOM 1415 C C . LEU A 1 182 ? -17.847 -7.552 20.482 1.00 85.50 182 LEU A C 1
ATOM 1417 O O . LEU A 1 182 ? -16.750 -7.564 21.031 1.00 85.50 182 LEU A O 1
ATOM 1421 N N . SER A 1 183 ? -18.496 -8.681 20.182 1.00 83.38 183 SER A N 1
ATOM 1422 C CA . SER A 1 183 ? -17.965 -10.017 20.483 1.00 83.38 183 SER A CA 1
ATOM 1423 C C . SER A 1 183 ? -16.686 -10.312 19.706 1.00 83.38 183 SER A C 1
ATOM 1425 O O . SER A 1 183 ? -15.831 -11.035 20.203 1.00 83.38 183 SER A O 1
ATOM 1427 N N . ARG A 1 184 ? -16.530 -9.737 18.505 1.00 81.75 184 ARG A N 1
ATOM 1428 C CA . ARG A 1 184 ? -15.286 -9.800 17.724 1.00 81.75 184 ARG A CA 1
ATOM 1429 C C . ARG A 1 184 ? -14.194 -8.877 18.264 1.00 81.75 184 ARG A C 1
ATOM 1431 O O . ARG A 1 184 ? -13.022 -9.210 18.141 1.00 81.75 184 ARG A O 1
ATOM 1438 N N . LEU A 1 185 ? -14.561 -7.729 18.835 1.00 86.06 185 LEU A N 1
ATOM 1439 C CA . LEU A 1 185 ? -13.607 -6.737 19.344 1.00 86.06 185 LEU A CA 1
ATOM 1440 C C . LEU A 1 185 ? -13.109 -7.051 20.761 1.00 86.06 185 LEU A C 1
ATOM 1442 O O . LEU A 1 185 ? -11.951 -6.795 21.067 1.00 86.06 185 LEU A O 1
ATOM 1446 N N . GLN A 1 186 ? -13.944 -7.647 21.617 1.00 85.75 186 GLN A N 1
ATOM 1447 C CA . GLN A 1 186 ? -13.567 -8.062 22.975 1.00 85.75 186 GLN A CA 1
ATOM 1448 C C . GLN A 1 186 ? -12.281 -8.907 23.055 1.00 85.75 186 GLN A C 1
ATOM 1450 O O . GLN A 1 186 ? -11.443 -8.588 23.900 1.00 85.75 186 GLN A O 1
ATOM 1455 N N . PRO A 1 187 ? -12.080 -9.953 22.227 1.00 81.25 187 PRO A N 1
ATOM 1456 C CA . PRO A 1 187 ? -10.837 -10.723 22.248 1.00 81.25 187 PRO A CA 1
ATOM 1457 C C . PRO A 1 187 ? -9.623 -9.960 21.689 1.00 81.25 187 PRO A C 1
ATOM 1459 O O . PRO A 1 187 ? -8.503 -10.388 21.938 1.00 81.25 187 PRO A O 1
ATOM 1462 N N . ARG A 1 188 ? -9.817 -8.843 20.969 1.00 80.94 188 ARG A N 1
ATOM 1463 C CA . ARG A 1 188 ? -8.742 -8.016 20.379 1.00 80.94 188 ARG A CA 1
ATOM 1464 C C . ARG A 1 188 ? -8.301 -6.847 21.264 1.00 80.94 188 ARG A C 1
ATOM 1466 O O . ARG A 1 188 ? -7.369 -6.134 20.915 1.00 80.94 188 ARG A O 1
ATOM 1473 N N . LEU A 1 189 ? -8.973 -6.627 22.394 1.00 86.12 189 LEU A N 1
ATOM 1474 C CA . LEU A 1 189 ? -8.587 -5.608 23.363 1.00 86.12 189 LEU A CA 1
ATOM 1475 C C . LEU A 1 189 ? -7.439 -6.120 24.242 1.00 86.12 189 LEU A C 1
ATOM 1477 O O . LEU A 1 189 ? -7.611 -7.086 24.992 1.00 86.12 189 LEU A O 1
ATOM 1481 N N . ASN A 1 190 ? -6.324 -5.393 24.273 1.00 83.94 190 ASN A N 1
ATOM 1482 C CA . ASN A 1 190 ? -5.312 -5.585 25.301 1.00 83.94 190 ASN A CA 1
ATOM 1483 C C . ASN A 1 190 ? -5.837 -5.052 26.645 1.00 83.94 190 ASN A C 1
ATOM 1485 O O . ASN A 1 190 ? -5.972 -3.848 26.862 1.00 83.94 190 ASN A O 1
ATOM 1489 N N . ARG A 1 191 ? -6.152 -5.957 27.578 1.00 83.81 191 ARG A N 1
ATOM 1490 C CA . ARG A 1 191 ? -6.768 -5.597 28.871 1.00 83.81 191 ARG A CA 1
ATOM 1491 C C . ARG A 1 191 ? -5.839 -4.771 29.766 1.00 83.81 191 ARG A C 1
ATOM 1493 O O . ARG A 1 191 ? -6.322 -3.933 30.533 1.00 83.81 191 ARG A O 1
ATOM 1500 N N . THR A 1 192 ? -4.532 -4.974 29.627 1.00 75.81 192 THR A N 1
ATOM 1501 C CA . THR A 1 192 ? -3.497 -4.294 30.406 1.00 75.81 192 THR A CA 1
ATOM 1502 C C . THR A 1 192 ? -3.246 -2.887 29.861 1.00 75.81 192 THR A C 1
ATOM 1504 O O . THR A 1 192 ? -3.412 -1.916 30.599 1.00 75.81 192 THR A O 1
ATOM 1507 N N . THR A 1 193 ? -2.930 -2.749 28.566 1.00 78.12 193 THR A N 1
ATOM 1508 C CA . THR A 1 193 ? -2.555 -1.452 27.957 1.00 78.12 193 THR A CA 1
ATOM 1509 C C . THR A 1 193 ? -3.756 -0.611 27.525 1.00 78.12 193 THR A C 1
ATOM 1511 O O . THR A 1 193 ? -3.708 0.618 27.574 1.00 78.12 193 THR A O 1
ATOM 1514 N N . GLY A 1 194 ? -4.859 -1.273 27.172 1.00 83.81 194 GLY A N 1
ATOM 1515 C CA . GLY A 1 194 ? -6.058 -0.675 26.594 1.00 83.81 194 GLY A CA 1
ATOM 1516 C C . GLY A 1 194 ? -6.031 -0.492 25.089 1.00 83.81 194 GLY A C 1
ATOM 1517 O O . GLY A 1 194 ? -6.983 0.064 24.555 1.00 83.81 194 GLY A O 1
ATOM 1518 N N . ASP A 1 195 ? -5.011 -0.985 24.400 1.00 84.06 195 ASP A N 1
ATOM 1519 C CA . ASP A 1 195 ? -4.953 -0.883 22.945 1.00 84.06 195 ASP A CA 1
ATOM 1520 C C . ASP A 1 195 ? -5.963 -1.840 22.298 1.00 84.06 195 ASP A C 1
ATOM 1522 O O . ASP A 1 195 ? -6.071 -3.012 22.675 1.00 84.06 195 ASP A O 1
ATOM 1526 N N . LEU A 1 196 ? -6.735 -1.317 21.348 1.00 83.81 196 LEU A N 1
ATOM 1527 C CA . LEU A 1 196 ? -7.709 -2.057 20.559 1.00 83.81 196 LEU A CA 1
ATOM 1528 C C . LEU A 1 196 ? -7.411 -1.869 19.078 1.00 83.81 196 LEU A C 1
ATOM 1530 O O . LEU A 1 196 ? -7.492 -0.760 18.549 1.00 83.81 196 LEU A O 1
ATOM 1534 N N . GLU A 1 197 ? -7.153 -2.986 18.411 1.00 79.06 197 GLU A N 1
ATOM 1535 C CA . GLU A 1 197 ? -6.929 -3.028 16.975 1.00 79.06 197 GLU A CA 1
ATOM 1536 C C . GLU A 1 197 ? -8.254 -3.166 16.220 1.00 79.06 197 GLU A C 1
ATOM 1538 O O . GLU A 1 197 ? -9.059 -4.077 16.455 1.00 79.06 197 GLU A O 1
ATOM 1543 N N . LEU A 1 198 ? -8.476 -2.248 15.285 1.00 75.75 198 LEU A N 1
ATOM 1544 C CA . LEU A 1 198 ? -9.665 -2.189 14.449 1.00 75.75 198 LEU A CA 1
ATOM 1545 C C . LEU A 1 198 ? -9.286 -2.444 12.997 1.00 75.75 198 LEU A C 1
ATOM 1547 O O . LEU A 1 198 ? -8.563 -1.649 12.396 1.00 75.75 198 LEU A O 1
ATOM 1551 N N . SER A 1 199 ? -9.819 -3.527 12.428 1.00 69.69 199 SER A N 1
ATOM 1552 C CA . SER A 1 199 ? -9.695 -3.790 10.995 1.00 69.69 199 SER A CA 1
ATOM 1553 C C . SER A 1 199 ? -10.596 -2.849 10.204 1.00 69.69 199 SER A C 1
ATOM 1555 O O . SER A 1 199 ? -11.567 -2.290 10.720 1.00 69.69 199 SER A O 1
ATOM 1557 N N . GLN A 1 200 ? -10.357 -2.749 8.905 1.00 58.19 200 GLN A N 1
ATOM 1558 C CA . GLN A 1 200 ? -11.174 -1.922 8.027 1.00 58.19 200 GLN A CA 1
ATOM 1559 C C . GLN A 1 200 ? -12.661 -2.351 7.980 1.00 58.19 200 GLN A C 1
ATOM 1561 O O . GLN A 1 200 ? -13.547 -1.493 7.958 1.00 58.19 200 GLN A O 1
ATOM 1566 N N . GLN A 1 201 ? -12.971 -3.646 8.116 1.00 66.75 201 GLN A N 1
ATOM 1567 C CA . GLN A 1 201 ? -14.356 -4.111 8.293 1.00 66.75 201 GLN A CA 1
ATOM 1568 C C . GLN A 1 201 ? -14.975 -3.645 9.619 1.00 66.75 201 GLN A C 1
ATOM 1570 O O . GLN A 1 201 ? -16.176 -3.368 9.682 1.00 66.75 201 GLN A O 1
ATOM 1575 N N . ASP A 1 202 ? -14.181 -3.574 10.691 1.00 74.88 202 ASP A N 1
ATOM 1576 C CA . ASP A 1 202 ? -14.661 -3.098 11.990 1.00 74.88 202 ASP A CA 1
ATO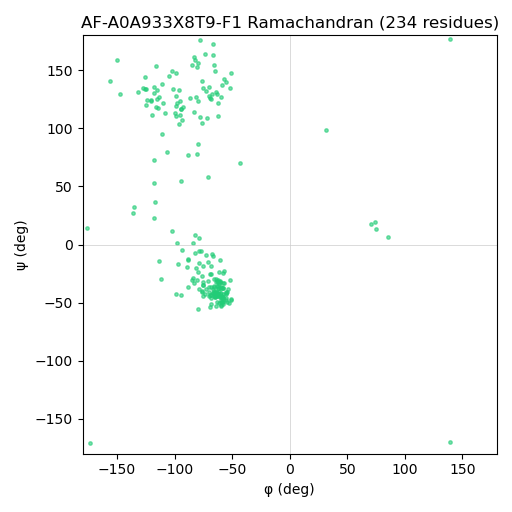M 1577 C C . ASP A 1 202 ? -14.943 -1.599 11.928 1.00 74.88 202 ASP A C 1
ATOM 1579 O O . ASP A 1 202 ? -15.999 -1.173 12.387 1.00 74.88 202 ASP A O 1
ATOM 1583 N N . LEU A 1 203 ? -14.079 -0.825 11.262 1.00 72.00 203 LEU A N 1
ATOM 1584 C CA . LEU A 1 203 ? -14.310 0.597 11.005 1.00 72.00 203 LEU A CA 1
ATOM 1585 C C . LEU A 1 203 ? -15.594 0.828 10.216 1.00 72.00 203 LEU A C 1
ATOM 1587 O O . LEU A 1 203 ? -16.446 1.594 10.658 1.00 72.00 203 LEU A O 1
ATOM 1591 N N . GLN A 1 204 ? -15.804 0.112 9.109 1.00 65.00 204 GLN A N 1
ATOM 1592 C CA . GLN A 1 204 ? -17.046 0.220 8.335 1.00 65.00 204 GLN A CA 1
ATOM 1593 C C . GLN A 1 204 ? -18.290 -0.038 9.195 1.00 65.00 204 GLN A C 1
ATOM 1595 O O . GLN A 1 204 ? -19.298 0.660 9.072 1.00 65.00 204 GLN A O 1
ATOM 1600 N N . ARG A 1 205 ? -18.234 -1.033 10.087 1.00 72.00 205 ARG A N 1
ATOM 1601 C CA . ARG A 1 205 ? -19.335 -1.322 11.011 1.00 72.00 205 ARG A CA 1
ATOM 1602 C C . ARG A 1 205 ? -19.500 -0.206 12.045 1.00 72.00 205 ARG A C 1
ATOM 1604 O O . ARG A 1 205 ? -20.624 0.242 12.245 1.00 72.00 205 ARG A O 1
ATOM 1611 N N . ILE A 1 206 ? -18.412 0.270 12.649 1.00 76.38 206 ILE A N 1
ATOM 1612 C CA . ILE A 1 206 ? -18.394 1.375 13.623 1.00 76.38 206 ILE A CA 1
ATOM 1613 C C . ILE A 1 206 ? -19.045 2.633 13.025 1.00 76.38 206 ILE A C 1
ATOM 1615 O O . ILE A 1 206 ? -19.966 3.184 13.625 1.00 76.38 206 ILE A O 1
ATOM 1619 N N . TYR A 1 207 ? -18.675 3.023 11.803 1.00 69.44 207 TYR A N 1
ATOM 1620 C CA . TYR A 1 207 ? -19.274 4.169 11.111 1.00 69.44 207 TYR A CA 1
ATOM 1621 C C . TYR A 1 207 ? -20.751 3.961 10.752 1.00 69.44 207 TYR A C 1
ATOM 1623 O O . TYR A 1 207 ? -21.560 4.874 10.919 1.00 69.44 207 TYR A O 1
ATOM 1631 N N . ARG A 1 208 ? -21.146 2.757 10.311 1.00 71.12 208 ARG A N 1
ATOM 1632 C CA . ARG A 1 208 ? -22.563 2.444 10.041 1.00 71.12 208 ARG A CA 1
ATOM 1633 C C . ARG A 1 208 ? -23.432 2.592 11.292 1.00 71.12 208 ARG A C 1
ATOM 1635 O O . ARG A 1 208 ? -24.525 3.147 11.199 1.00 71.12 208 ARG A O 1
ATOM 1642 N N . TYR A 1 209 ? -22.950 2.128 12.446 1.00 69.69 209 TYR A N 1
ATOM 1643 C CA . TYR A 1 209 ? -23.667 2.264 13.719 1.00 69.69 209 TYR A CA 1
ATOM 1644 C C . TYR A 1 209 ? -23.694 3.705 14.238 1.00 69.69 209 TYR A C 1
ATOM 1646 O O . TYR A 1 209 ? -24.691 4.097 14.840 1.00 69.69 209 TYR A O 1
ATOM 1654 N N . LYS A 1 210 ? -22.654 4.502 13.954 1.00 68.12 210 LYS A N 1
ATOM 1655 C CA . LYS A 1 210 ? -22.636 5.946 14.231 1.00 68.12 210 LYS A CA 1
ATOM 1656 C C . LYS A 1 210 ? -23.706 6.703 13.426 1.00 68.12 210 LYS A C 1
ATOM 1658 O O . LYS A 1 210 ? -24.393 7.547 13.985 1.00 68.12 210 LYS A O 1
ATOM 1663 N N . ALA A 1 211 ? -23.858 6.399 12.133 1.00 63.22 211 ALA A N 1
ATOM 1664 C CA . ALA A 1 211 ? -24.721 7.150 11.209 1.00 63.22 211 ALA A CA 1
ATOM 1665 C C . ALA A 1 211 ? -26.219 6.801 11.289 1.00 63.22 211 ALA A C 1
ATOM 1667 O O . ALA A 1 211 ? -27.069 7.647 11.026 1.00 63.22 211 ALA A O 1
ATOM 1668 N N . LYS A 1 212 ? -26.561 5.555 11.634 1.00 63.41 212 LYS A N 1
ATOM 1669 C CA . LYS A 1 212 ? -27.947 5.126 11.878 1.00 63.41 212 LYS A CA 1
ATOM 1670 C C . LYS A 1 212 ? -28.082 4.669 13.326 1.00 63.41 212 LYS A C 1
ATOM 1672 O O . LYS A 1 212 ? -28.159 3.460 13.567 1.00 63.41 212 LYS A O 1
ATOM 1677 N N . PRO A 1 213 ? -28.076 5.605 14.291 1.00 57.88 213 PRO A N 1
ATOM 1678 C CA . PRO A 1 213 ? -28.258 5.244 15.682 1.00 57.88 213 PRO A CA 1
ATOM 1679 C C . PRO A 1 213 ? -29.648 4.622 15.839 1.00 57.88 213 PRO A C 1
ATOM 1681 O O . PRO A 1 213 ? -30.668 5.290 15.693 1.00 57.88 213 PRO A O 1
ATOM 1684 N N . GLN A 1 214 ? -29.701 3.316 16.101 1.00 57.00 214 GLN A N 1
ATOM 1685 C CA . GLN A 1 214 ? -30.930 2.705 16.592 1.00 57.00 214 GLN A CA 1
ATOM 1686 C C . GLN A 1 214 ? -31.142 3.191 18.029 1.00 57.00 214 GLN A C 1
ATOM 1688 O O . GLN A 1 214 ? -30.229 3.120 18.856 1.00 57.00 214 GLN A O 1
ATOM 1693 N N . THR A 1 215 ? -32.331 3.715 18.314 1.00 54.38 215 THR A N 1
ATOM 1694 C CA . THR A 1 215 ? -32.704 4.271 19.617 1.00 54.38 215 THR A CA 1
ATOM 1695 C C . THR A 1 215 ? -32.594 3.209 20.720 1.00 54.38 215 THR A C 1
ATOM 1697 O O . THR A 1 215 ? -33.151 2.119 20.608 1.00 54.38 215 THR A O 1
ATOM 1700 N N . GLY A 1 216 ? -31.855 3.511 21.798 1.00 62.44 216 GLY A N 1
ATOM 1701 C CA . GLY A 1 216 ? -31.773 2.666 23.000 1.00 62.44 216 GLY A CA 1
ATOM 1702 C C . GLY A 1 216 ? -30.375 2.529 23.623 1.00 62.44 216 GLY A C 1
ATOM 1703 O O . GLY A 1 216 ? -29.419 3.209 23.249 1.00 62.44 216 GLY A O 1
ATOM 1704 N N . GLY A 1 217 ? -30.235 1.600 24.580 1.00 63.22 217 GLY A N 1
ATOM 1705 C CA . GLY A 1 217 ? -28.990 1.349 25.333 1.00 63.22 217 GLY A CA 1
ATOM 1706 C C . GLY A 1 217 ? -27.781 0.918 24.485 1.00 63.22 217 GLY A C 1
ATOM 1707 O O . GLY A 1 217 ? -26.645 0.958 24.961 1.00 63.22 217 GLY A O 1
ATOM 1708 N N . PHE A 1 218 ? -28.005 0.550 23.220 1.00 65.69 218 PHE A N 1
ATOM 1709 C CA . PHE A 1 218 ? -26.961 0.227 22.247 1.00 65.69 218 PHE A CA 1
ATOM 1710 C C . PHE A 1 218 ? -26.150 1.454 21.821 1.00 65.69 218 PHE A C 1
ATOM 1712 O O . PHE A 1 218 ? -24.920 1.390 21.813 1.00 65.69 218 PHE A O 1
ATOM 1719 N N . GLN A 1 219 ? -26.812 2.582 21.554 1.00 67.69 219 GLN A N 1
ATOM 1720 C CA . GLN A 1 219 ? -26.157 3.840 21.190 1.00 67.69 219 GLN A CA 1
ATOM 1721 C C . GLN A 1 219 ? -25.304 4.372 22.345 1.00 67.69 219 GLN A C 1
ATOM 1723 O O . GLN A 1 219 ? -24.142 4.719 22.157 1.00 67.69 219 GLN A O 1
ATOM 1728 N N . ALA A 1 220 ? -25.843 4.336 23.566 1.00 72.94 220 ALA A N 1
ATOM 1729 C CA . ALA A 1 220 ? -25.111 4.750 24.760 1.00 72.94 220 ALA A CA 1
ATOM 1730 C C . ALA A 1 220 ? -23.848 3.902 24.992 1.00 72.94 220 ALA A C 1
ATOM 1732 O O . ALA A 1 220 ? -22.851 4.398 25.509 1.00 72.94 220 ALA A O 1
ATOM 1733 N N . ARG A 1 221 ? -23.872 2.617 24.611 1.00 78.25 221 ARG A N 1
ATOM 1734 C CA . ARG A 1 221 ? -22.707 1.731 24.716 1.00 78.25 221 ARG A CA 1
ATOM 1735 C C . ARG A 1 221 ? -21.674 2.004 23.623 1.00 78.25 221 ARG A C 1
ATOM 1737 O O . ARG A 1 221 ? -20.488 1.977 23.924 1.00 78.25 221 ARG A O 1
ATOM 1744 N N . PHE A 1 222 ? -22.111 2.272 22.393 1.00 81.69 222 PHE A N 1
ATOM 1745 C CA . PHE A 1 222 ? -21.227 2.690 21.303 1.00 81.69 222 PHE A CA 1
ATOM 1746 C C . PHE A 1 222 ? -20.496 3.988 21.651 1.00 81.69 222 PHE A C 1
ATOM 1748 O O . PHE A 1 222 ? -19.268 4.013 21.647 1.00 81.69 222 PHE A O 1
ATOM 1755 N N . GLU A 1 223 ? -21.244 5.022 22.040 1.00 79.88 223 GLU A N 1
ATOM 1756 C CA . GLU A 1 223 ? -20.696 6.339 22.377 1.00 79.88 223 GLU A CA 1
ATOM 1757 C C . GLU A 1 223 ? -19.698 6.255 23.537 1.00 79.88 223 GLU A C 1
ATOM 1759 O O . GLU A 1 223 ? -18.642 6.878 23.515 1.00 79.88 223 GLU A O 1
ATOM 1764 N N . LYS A 1 224 ? -19.970 5.399 24.523 1.00 84.06 224 LYS A N 1
ATOM 1765 C CA . LYS A 1 224 ? -19.055 5.175 25.648 1.00 84.06 224 LYS A CA 1
ATOM 1766 C C . LYS A 1 224 ? -17.758 4.455 25.291 1.00 84.06 224 LYS A C 1
ATOM 1768 O O . LYS A 1 224 ? -16.811 4.583 26.050 1.00 84.06 224 LYS A O 1
ATOM 1773 N N . ILE A 1 225 ? -17.716 3.657 24.222 1.00 85.00 225 ILE A N 1
ATOM 1774 C CA . ILE A 1 225 ? -16.501 2.922 23.820 1.00 85.00 225 ILE A CA 1
ATOM 1775 C C . ILE A 1 225 ? -15.718 3.722 22.778 1.00 85.00 225 ILE A C 1
ATOM 1777 O O . ILE A 1 225 ? -14.496 3.802 22.841 1.00 85.00 225 ILE A O 1
ATOM 1781 N N . PHE A 1 226 ? -16.428 4.293 21.809 1.00 85.19 226 PHE A N 1
ATOM 1782 C CA . PHE A 1 226 ? -15.853 4.847 20.588 1.00 85.19 226 PHE A CA 1
ATOM 1783 C C . PHE A 1 226 ? -16.009 6.366 20.485 1.00 85.19 226 PHE A C 1
ATOM 1785 O O . PHE A 1 226 ? -15.304 6.979 19.693 1.00 85.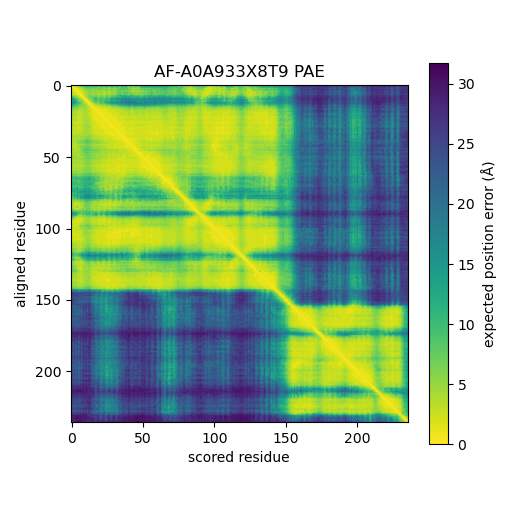19 226 PHE A O 1
ATOM 1792 N N . GLY A 1 227 ? -16.857 7.001 21.300 1.00 80.75 227 GLY A N 1
ATOM 1793 C CA . GLY A 1 227 ? -17.137 8.437 21.215 1.00 80.75 227 GLY A CA 1
ATOM 1794 C C . GLY A 1 227 ? -15.867 9.283 21.246 1.00 80.75 227 GLY A C 1
ATOM 1795 O O . GLY A 1 227 ? -15.628 10.061 20.333 1.00 80.75 227 GLY A O 1
ATOM 1796 N N . ARG A 1 228 ? -14.965 9.061 22.211 1.00 83.94 228 ARG A N 1
ATOM 1797 C CA . ARG A 1 228 ? -13.695 9.809 22.295 1.00 83.94 228 ARG A CA 1
ATOM 1798 C C . ARG A 1 228 ? -12.794 9.643 21.066 1.00 83.94 228 ARG A C 1
ATOM 1800 O O . ARG A 1 228 ? -12.047 10.554 20.738 1.00 83.94 228 ARG A O 1
ATOM 1807 N N . HIS A 1 229 ? -12.852 8.488 20.414 1.00 80.44 229 HIS A N 1
ATOM 1808 C CA . HIS A 1 229 ? -11.963 8.132 19.306 1.00 80.44 229 HIS A CA 1
ATOM 1809 C C . HIS A 1 229 ? -12.502 8.571 17.944 1.00 80.44 229 HIS A C 1
ATOM 1811 O O . HIS A 1 229 ? -11.734 8.670 16.995 1.00 80.44 229 HIS A O 1
ATOM 1817 N N . PHE A 1 230 ? -13.809 8.835 17.843 1.00 73.56 230 PHE A N 1
ATOM 1818 C CA . PHE A 1 230 ? -14.492 9.097 16.573 1.00 73.56 230 PHE A CA 1
ATOM 1819 C C . PHE A 1 230 ? -15.468 10.288 16.643 1.00 73.56 230 PHE A C 1
ATOM 1821 O O . PHE A 1 230 ? -16.448 10.307 15.896 1.00 73.56 230 PHE A O 1
ATOM 1828 N N . ARG A 1 231 ? -15.246 11.264 17.537 1.00 61.69 231 ARG A N 1
ATOM 1829 C CA . ARG A 1 231 ? -16.163 12.397 17.791 1.00 61.69 231 ARG A CA 1
ATOM 1830 C C . ARG A 1 231 ? -16.311 13.368 16.603 1.00 61.69 231 ARG A C 1
ATOM 1832 O O . ARG A 1 231 ? -17.441 13.711 16.272 1.00 61.69 231 ARG A O 1
ATOM 1839 N N . ASP A 1 232 ? -15.249 13.637 15.840 1.00 49.75 232 ASP A N 1
ATOM 1840 C CA . ASP A 1 232 ? -15.171 14.852 14.997 1.00 49.75 232 ASP A CA 1
ATOM 1841 C C . ASP A 1 232 ? -15.069 14.624 13.470 1.00 49.75 232 ASP A C 1
ATOM 1843 O O . ASP A 1 232 ? -14.198 15.169 12.805 1.00 49.75 232 ASP A O 1
ATOM 1847 N N . GLU A 1 233 ? -15.968 13.848 12.860 1.00 47.56 233 GLU A N 1
ATOM 1848 C CA . GLU A 1 233 ? -16.080 13.803 11.377 1.00 47.56 233 GLU A CA 1
ATOM 1849 C C . GLU A 1 233 ? -17.454 14.292 10.860 1.00 47.56 233 GLU A C 1
ATOM 1851 O O . GLU A 1 233 ? -17.866 13.923 9.766 1.00 47.56 233 GLU A O 1
ATOM 1856 N N . LEU A 1 234 ? -18.185 15.098 11.646 1.00 38.88 234 LEU A N 1
ATOM 1857 C CA . LEU A 1 234 ? -19.512 15.645 11.290 1.00 38.88 234 LEU A CA 1
ATOM 1858 C C . LEU A 1 234 ? -19.678 17.147 11.615 1.00 38.88 234 LEU A C 1
ATOM 1860 O O . LEU A 1 234 ? -20.785 17.595 11.893 1.00 38.88 234 LEU A O 1
ATOM 1864 N N . GLU A 1 235 ? -18.606 17.936 11.533 1.00 36.62 235 GLU A N 1
ATOM 1865 C CA . GLU A 1 235 ? -18.739 19.359 11.179 1.00 36.62 235 GLU A CA 1
ATOM 1866 C C . GLU A 1 235 ? -18.240 19.554 9.744 1.00 36.62 235 GLU A C 1
ATOM 1868 O O . GLU A 1 235 ? -17.090 19.916 9.507 1.00 36.62 235 GLU A O 1
ATOM 1873 N N . CYS A 1 236 ? -19.111 19.211 8.795 1.00 30.02 236 CYS A N 1
ATOM 1874 C CA . CYS A 1 236 ? -19.251 19.792 7.458 1.00 30.02 236 CYS A CA 1
ATOM 1875 C C . CYS A 1 236 ? -20.653 19.432 6.957 1.00 30.02 236 CYS A C 1
ATOM 1877 O O . CYS A 1 236 ? -20.937 18.215 6.856 1.00 30.02 236 CYS A O 1
#

Solvent-accessible surface area (backbone atoms only — not comparable to full-atom values): 13300 Å² total; per-residue (Å²): 120,40,64,34,42,37,39,29,54,59,89,58,96,64,84,58,67,69,51,54,50,39,35,55,49,52,49,47,28,43,33,40,54,38,58,78,72,48,57,76,90,52,30,65,39,91,58,82,74,53,72,68,55,47,53,52,51,42,60,55,42,38,65,50,49,73,66,58,50,40,60,29,62,36,72,81,64,30,62,85,49,47,37,83,77,46,77,43,89,50,94,57,37,35,38,33,37,36,21,33,38,24,34,53,48,50,38,39,50,40,23,64,21,51,77,47,76,44,98,86,75,46,42,44,30,44,35,48,36,55,74,58,20,42,51,32,36,32,52,37,50,47,47,75,80,84,60,91,57,64,67,75,50,70,52,49,76,45,76,40,52,76,66,21,47,56,60,56,66,50,86,79,89,77,93,46,76,67,48,56,49,44,64,62,45,49,82,48,42,39,84,85,81,22,40,31,66,36,43,60,72,52,48,55,50,53,52,51,50,68,76,57,63,59,90,57,76,64,43,60,51,48,46,56,53,42,33,90,81,64,67,84,85,75,91,124